Protein AF-A0A947C0R3-F1 (afdb_monomer_lite)

Secondary structure (DSSP, 8-state):
--PPPPPPP---------------PPPPPTTSTHHHHHHHHHHTT-----EEEEES-HHHHHH----BTTBEEEEEEEEETTEEEEEEEEEE-HHHHHHHH-GGG--PPPPHHHHHHHHHHHHHHHHTTT-HHHHHHHHH-EE--PPPBSSHHHHTS-EESEEE-TTS-EEE---EEE--TTSGGGGGS-GGGSSEEEEEEE-HHHHHHHHHTSS-S--EE--STTS--S--

Sequence (232 aa):
MQPFSYALPTLTAIIFGAAINAQAANLPAPASEEFCAAVQRILANTALESENTVFTNLGDYAASKPAIKPLTNYQVVSYSGQMPMMVSCKVKTAAHLRSAYGEEAAGEQLSCPAVTRLAQGQAVAELARTNPEAAERARAIVVEDNEPYASGRGYLGDFQLSFIGEDGAVHLNSPGLFQDYDAWFTWILPDRLQGQNYCHIATADYIKALALGDIEPGTSIVLDENHPVTPR

Radius of gyration: 22.3 Å; chains: 1; bounding box: 90×49×45 Å

Foldseek 3Di:
DDDDDDDDDDDDDDDPPPPPPPPPPQAPDQQDQCRLQVVQCVQFVFPDGEGEDEDQFLVVVLPDFAAVVVGYKYWFFFDDAQFTFKIKIKGFHNVSNCVRPNVPGTDDGDAQLVVLVSQLVVLLVVCCVPPNQLSVLSVQEAEDPADEDQDSCVVQAKDFQWAQDPVRHIYGYKYKHFAPQPDPCLVVDDNSPHGIIMIIHTHSRNSSCCSVVVDPTGHMDNSDRPGRRDRD

pLDDT: mean 91.82, std 14.56, range [37.81, 98.81]

Structure (mmCIF, N/CA/C/O backbone):
data_AF-A0A947C0R3-F1
#
_entry.id   AF-A0A947C0R3-F1
#
loop_
_atom_site.group_PDB
_atom_site.id
_atom_site.type_symbol
_atom_site.label_atom_id
_atom_site.label_alt_id
_atom_site.label_comp_id
_atom_site.label_asym_id
_atom_site.label_entity_id
_atom_site.label_seq_id
_atom_site.pdbx_PDB_ins_code
_atom_site.Cartn_x
_atom_site.Cartn_y
_atom_site.Cartn_z
_atom_site.occupancy
_atom_site.B_iso_or_equiv
_atom_site.auth_seq_id
_atom_site.auth_comp_id
_atom_site.auth_asym_id
_atom_site.auth_atom_id
_atom_site.pdbx_PDB_model_num
ATOM 1 N N . MET A 1 1 ? 69.964 32.038 22.710 1.00 45.16 1 MET A N 1
ATOM 2 C CA . MET A 1 1 ? 68.923 31.014 22.939 1.00 45.16 1 MET A CA 1
ATOM 3 C C . MET A 1 1 ? 67.662 31.725 23.410 1.00 45.16 1 MET A C 1
ATOM 5 O O . MET A 1 1 ? 67.628 32.184 24.541 1.00 45.16 1 MET A O 1
ATOM 9 N N . GLN A 1 2 ? 66.682 31.893 22.524 1.00 42.12 2 GLN A N 1
ATOM 10 C CA . GLN A 1 2 ? 65.327 32.366 22.832 1.00 42.12 2 GLN A CA 1
ATOM 11 C C . GLN A 1 2 ? 64.356 31.416 22.111 1.00 42.12 2 GLN A C 1
ATOM 13 O O . GLN A 1 2 ? 64.625 31.102 20.949 1.00 42.12 2 GLN A O 1
ATOM 18 N N . PRO A 1 3 ? 63.292 30.909 22.758 1.00 58.97 3 PRO A N 1
ATOM 19 C CA . PRO A 1 3 ? 62.348 30.015 22.103 1.00 58.97 3 PRO A CA 1
ATOM 20 C C . PRO A 1 3 ? 61.244 30.814 21.397 1.00 58.97 3 PRO A C 1
ATOM 22 O O . PRO A 1 3 ? 60.660 31.733 21.967 1.00 58.97 3 PRO A O 1
ATOM 25 N N . PHE A 1 4 ? 60.956 30.442 20.150 1.00 50.50 4 PHE A N 1
ATOM 26 C CA . PHE A 1 4 ? 59.765 30.870 19.419 1.00 50.50 4 PHE A CA 1
ATOM 27 C C . PHE A 1 4 ? 58.577 29.997 19.848 1.00 50.50 4 PHE A C 1
ATOM 29 O O . PHE A 1 4 ? 58.586 28.786 19.625 1.00 50.50 4 PHE A O 1
ATOM 36 N N . SER A 1 5 ? 57.560 30.611 20.458 1.00 59.75 5 SER A N 1
ATOM 37 C CA . SER A 1 5 ? 56.248 29.995 20.693 1.00 59.75 5 SER A CA 1
ATOM 38 C C . SER A 1 5 ? 55.423 30.025 19.408 1.00 59.75 5 SER A C 1
ATOM 40 O O . SER A 1 5 ? 55.127 31.100 18.890 1.00 59.75 5 SER A O 1
ATOM 42 N N . TYR A 1 6 ? 55.014 28.855 18.921 1.00 54.22 6 TYR A N 1
ATOM 43 C CA . TYR A 1 6 ? 54.013 28.717 17.864 1.00 54.22 6 TYR A CA 1
ATOM 44 C C . TYR A 1 6 ? 52.625 28.581 18.500 1.00 54.22 6 TYR A C 1
ATOM 46 O O . TYR A 1 6 ? 52.368 27.627 19.231 1.00 54.22 6 TYR A O 1
ATOM 54 N N . ALA A 1 7 ? 51.733 29.532 18.224 1.00 50.81 7 ALA A N 1
ATOM 55 C CA . ALA A 1 7 ? 50.312 29.423 18.537 1.00 50.81 7 ALA A CA 1
ATOM 56 C C . ALA A 1 7 ? 49.583 28.807 17.331 1.00 50.81 7 ALA A C 1
ATOM 58 O O . ALA A 1 7 ? 49.570 29.393 16.249 1.00 50.81 7 ALA A O 1
ATOM 59 N N . LEU A 1 8 ? 49.000 27.618 17.509 1.00 49.47 8 LEU A N 1
ATOM 60 C CA . LEU A 1 8 ? 48.081 27.012 16.542 1.00 49.47 8 LEU A CA 1
ATOM 61 C C . LEU A 1 8 ? 46.693 27.666 16.679 1.00 49.47 8 LEU A C 1
ATOM 63 O O . LEU A 1 8 ? 46.175 27.719 17.796 1.00 49.47 8 LEU A O 1
ATOM 67 N N . PRO A 1 9 ? 46.049 28.115 15.588 1.00 52.69 9 PRO A N 1
ATOM 68 C CA . PRO A 1 9 ? 44.649 28.514 15.626 1.00 52.69 9 PRO A CA 1
ATOM 69 C C . PRO A 1 9 ? 43.745 27.273 15.612 1.00 52.69 9 PRO A C 1
ATOM 71 O O . PRO A 1 9 ? 43.798 26.448 14.700 1.00 52.69 9 PRO A O 1
ATOM 74 N N . THR A 1 10 ? 42.902 27.144 16.633 1.00 53.28 10 THR A N 1
ATOM 75 C CA . THR A 1 10 ? 41.855 26.123 16.724 1.00 53.28 10 THR A CA 1
ATOM 76 C C . THR A 1 10 ? 40.736 26.468 15.738 1.00 53.28 10 THR A C 1
ATOM 78 O O . THR A 1 10 ? 40.040 27.469 15.902 1.00 53.28 10 THR A O 1
ATOM 81 N N . LEU A 1 11 ? 40.577 25.659 14.689 1.00 53.03 11 LEU A N 1
ATOM 82 C CA . LEU A 1 11 ? 39.497 25.790 13.714 1.00 53.03 11 LEU A CA 1
ATOM 83 C C . LEU A 1 11 ? 38.221 25.161 14.300 1.00 53.03 11 LEU A C 1
ATOM 85 O O . LEU A 1 11 ? 38.063 23.942 14.303 1.00 53.03 11 LEU A O 1
ATOM 89 N N . THR A 1 12 ? 37.316 25.979 14.834 1.00 57.41 12 THR A N 1
ATOM 90 C CA . THR A 1 12 ? 36.009 25.511 15.316 1.00 57.41 12 THR A CA 1
ATOM 91 C C . THR A 1 12 ? 35.074 25.318 14.121 1.00 57.41 12 THR A C 1
ATOM 93 O O . THR A 1 12 ? 34.526 26.283 13.590 1.00 57.41 12 THR A O 1
ATOM 96 N N . ALA A 1 13 ? 34.900 24.075 13.670 1.00 56.53 13 ALA A N 1
ATOM 97 C CA . ALA A 1 13 ? 33.909 23.724 12.657 1.00 56.53 13 ALA A CA 1
ATOM 98 C C . ALA A 1 13 ? 32.499 23.750 13.274 1.00 56.53 13 ALA A C 1
ATOM 100 O O . ALA A 1 13 ? 32.170 22.936 14.135 1.00 56.53 13 ALA A O 1
ATOM 101 N N . ILE A 1 14 ? 31.664 24.697 12.840 1.00 57.00 14 ILE A N 1
ATOM 102 C CA . ILE A 1 14 ? 30.242 24.755 13.197 1.00 57.00 14 ILE A CA 1
ATOM 103 C C . ILE A 1 14 ? 29.501 23.776 12.281 1.00 57.00 14 ILE A C 1
ATOM 105 O O . ILE A 1 14 ? 29.277 24.059 11.106 1.00 57.00 14 ILE A O 1
ATOM 109 N N . ILE A 1 15 ? 29.136 22.610 12.815 1.00 56.28 15 ILE A N 1
ATOM 110 C CA . ILE A 1 15 ? 28.258 21.654 12.136 1.00 56.28 15 ILE A CA 1
ATOM 111 C C . ILE A 1 15 ? 26.821 22.160 12.301 1.00 56.28 15 ILE A C 1
ATOM 113 O O . ILE A 1 15 ? 26.203 21.976 13.349 1.00 56.28 15 ILE A O 1
ATOM 117 N N . PHE A 1 16 ? 26.279 22.807 11.267 1.00 51.81 16 PHE A N 1
ATOM 118 C CA . PHE A 1 16 ? 24.835 22.997 11.132 1.00 51.81 16 PHE A CA 1
ATOM 119 C C . PHE A 1 16 ? 24.206 21.647 10.771 1.00 51.81 16 PHE A C 1
ATOM 121 O O . PHE A 1 16 ? 24.055 21.300 9.602 1.00 51.81 16 PHE A O 1
ATOM 128 N N . GLY A 1 17 ? 23.865 20.862 11.792 1.00 43.88 17 GLY A N 1
ATOM 129 C CA . GLY A 1 17 ? 22.973 19.721 11.637 1.00 43.88 17 GLY A CA 1
ATOM 130 C C . GLY A 1 17 ? 21.567 20.236 11.358 1.00 43.88 17 GLY A C 1
ATOM 131 O O . GLY A 1 17 ? 20.838 20.578 12.287 1.00 43.88 17 GLY A O 1
ATOM 132 N N . ALA A 1 18 ? 21.183 20.320 10.085 1.00 47.25 18 ALA A N 1
ATOM 133 C CA . ALA A 1 18 ? 19.778 20.417 9.727 1.00 47.25 18 ALA A CA 1
ATOM 134 C C . ALA A 1 18 ? 19.124 19.092 10.136 1.00 47.25 18 ALA A C 1
ATOM 136 O O . ALA A 1 18 ? 19.258 18.079 9.452 1.00 47.25 18 ALA A O 1
ATOM 137 N N . ALA A 1 19 ? 18.465 19.087 11.294 1.00 44.06 19 ALA A N 1
ATOM 138 C CA . ALA A 1 19 ? 17.551 18.024 11.660 1.00 44.06 19 ALA A CA 1
ATOM 139 C C . ALA A 1 19 ? 16.426 18.025 10.620 1.00 44.06 19 ALA A C 1
ATOM 141 O O . ALA A 1 19 ? 15.511 18.849 10.674 1.00 44.06 19 ALA A O 1
ATOM 142 N N . ILE A 1 20 ? 16.521 17.134 9.635 1.00 45.50 20 ILE A N 1
ATOM 143 C CA . ILE A 1 20 ? 15.379 16.777 8.807 1.00 45.50 20 ILE A CA 1
ATOM 144 C C . ILE A 1 20 ? 14.410 16.102 9.774 1.00 45.50 20 ILE A C 1
ATOM 146 O O . ILE A 1 20 ? 14.584 14.942 10.140 1.00 45.50 20 ILE A O 1
ATOM 150 N N . ASN A 1 21 ? 13.427 16.863 10.257 1.00 37.81 21 ASN A N 1
ATOM 151 C CA . ASN A 1 21 ? 12.245 16.290 10.875 1.00 37.81 21 ASN A CA 1
ATOM 152 C C . ASN A 1 21 ? 11.593 15.419 9.803 1.00 37.81 21 ASN A C 1
ATOM 154 O O . ASN A 1 21 ? 10.866 15.919 8.947 1.00 37.81 21 ASN A O 1
ATOM 158 N N . ALA A 1 22 ? 11.890 14.121 9.832 1.00 41.88 22 ALA A N 1
ATOM 159 C CA . ALA A 1 22 ? 11.143 13.107 9.118 1.00 41.88 22 ALA A CA 1
ATOM 160 C C . ALA A 1 22 ? 9.767 13.006 9.785 1.00 41.88 22 ALA A C 1
ATOM 162 O O . ALA A 1 22 ? 9.471 12.085 10.541 1.00 41.88 22 ALA A O 1
ATOM 163 N N . GLN A 1 23 ? 8.928 14.013 9.552 1.00 43.50 23 GLN A N 1
ATOM 164 C CA . GLN A 1 23 ? 7.497 13.834 9.666 1.00 43.50 23 GLN A CA 1
ATOM 165 C C . GLN A 1 23 ? 7.186 12.771 8.618 1.00 43.50 23 GLN A C 1
ATOM 167 O O . GLN A 1 23 ? 7.327 13.036 7.424 1.00 43.50 23 GLN A O 1
ATOM 172 N N . ALA A 1 24 ? 6.906 11.543 9.063 1.00 54.84 24 ALA A N 1
ATOM 173 C CA . ALA A 1 24 ? 6.451 10.491 8.171 1.00 54.84 24 ALA A CA 1
ATOM 174 C C . ALA A 1 24 ? 5.266 11.075 7.400 1.00 54.84 24 ALA A C 1
ATOM 176 O O . ALA A 1 24 ? 4.245 11.419 7.997 1.00 54.84 24 ALA A O 1
ATOM 177 N N . ALA A 1 25 ? 5.461 11.326 6.105 1.00 67.81 25 ALA A N 1
ATOM 178 C CA . ALA A 1 25 ? 4.415 11.890 5.279 1.00 67.81 25 ALA A CA 1
ATOM 179 C C . ALA A 1 25 ? 3.233 10.919 5.329 1.00 67.81 25 ALA A C 1
ATOM 181 O O . ALA A 1 25 ? 3.416 9.718 5.124 1.00 67.81 25 ALA A O 1
ATOM 182 N N . ASN A 1 26 ? 2.045 11.434 5.646 1.00 89.88 26 ASN A N 1
ATOM 183 C CA . ASN A 1 26 ? 0.826 10.635 5.611 1.00 89.88 26 ASN A CA 1
ATOM 184 C C . ASN A 1 26 ? 0.686 9.996 4.226 1.00 89.88 26 ASN A C 1
ATOM 186 O O . ASN A 1 26 ? 1.005 10.626 3.210 1.00 89.88 26 ASN A O 1
ATOM 190 N N . LEU A 1 27 ? 0.193 8.760 4.184 1.00 96.44 27 LEU A N 1
ATOM 191 C CA . LEU A 1 27 ? -0.168 8.143 2.918 1.00 96.44 27 LEU A CA 1
ATOM 192 C C . LEU A 1 27 ? -1.309 8.959 2.281 1.00 96.44 27 LEU A C 1
ATOM 194 O O . LEU A 1 27 ? -2.166 9.482 3.004 1.00 96.44 27 LEU A O 1
ATOM 198 N N . PRO A 1 28 ? -1.334 9.093 0.941 1.00 97.75 28 PRO A N 1
ATOM 199 C CA . PRO A 1 28 ? -2.450 9.727 0.245 1.00 97.75 28 PRO A CA 1
ATOM 200 C C . PRO A 1 28 ? -3.793 9.051 0.550 1.00 97.75 28 PRO A C 1
ATOM 202 O O . PRO A 1 28 ? -3.856 7.981 1.158 1.00 97.75 28 PRO A O 1
ATOM 205 N N . ALA A 1 29 ? -4.893 9.663 0.108 1.00 97.62 29 ALA A N 1
ATOM 206 C CA . ALA A 1 29 ? -6.206 9.046 0.261 1.00 97.62 29 ALA A CA 1
ATOM 207 C C . ALA A 1 29 ? -6.251 7.692 -0.488 1.00 97.62 29 ALA A C 1
ATOM 209 O O . ALA A 1 29 ? -5.815 7.633 -1.637 1.00 97.62 29 ALA A O 1
ATOM 210 N N . PRO A 1 30 ? -6.803 6.610 0.098 1.00 97.94 30 PRO A N 1
ATOM 211 C CA . PRO A 1 30 ? -6.733 5.262 -0.483 1.00 97.94 30 PRO A CA 1
ATOM 212 C C . PRO A 1 30 ? -7.231 5.122 -1.927 1.00 97.94 30 PRO A C 1
ATOM 214 O O . PRO A 1 30 ? -6.726 4.294 -2.677 1.00 97.94 30 PRO A O 1
ATOM 217 N N . ALA A 1 31 ? -8.231 5.914 -2.318 1.00 97.25 31 ALA A N 1
ATOM 218 C CA . ALA A 1 31 ? -8.839 5.878 -3.648 1.00 97.25 31 ALA A CA 1
ATOM 219 C C . ALA A 1 31 ? -8.215 6.858 -4.650 1.00 97.25 31 ALA A C 1
ATOM 221 O O . ALA A 1 31 ? -8.662 6.917 -5.793 1.00 97.25 31 ALA A O 1
ATOM 222 N N . SER A 1 32 ? -7.219 7.638 -4.234 1.00 97.88 32 SER A N 1
ATOM 223 C CA . SER A 1 32 ? -6.601 8.640 -5.092 1.00 97.88 32 SER A CA 1
ATOM 224 C C . SER A 1 32 ? -5.524 8.024 -5.986 1.00 97.88 32 SER A C 1
ATOM 226 O O . SER A 1 32 ? -4.921 7.001 -5.643 1.00 97.88 32 SER A O 1
ATOM 228 N N . GLU A 1 33 ? -5.267 8.645 -7.138 1.00 97.31 33 GLU A N 1
ATOM 229 C CA . GLU A 1 33 ? -4.234 8.194 -8.080 1.00 97.31 33 GLU A CA 1
ATOM 230 C C . GLU A 1 33 ? -2.822 8.337 -7.486 1.00 97.31 33 GLU A C 1
ATOM 232 O O . GLU A 1 33 ? -1.887 7.654 -7.898 1.00 97.31 33 GLU A O 1
ATOM 237 N N . GLU A 1 34 ? -2.651 9.152 -6.449 1.00 98.25 34 GLU A N 1
ATOM 238 C CA . GLU A 1 34 ? -1.369 9.363 -5.784 1.00 98.25 34 GLU A CA 1
ATOM 239 C C . GLU A 1 34 ? -0.975 8.213 -4.851 1.00 98.25 34 GLU A C 1
ATOM 241 O O . GLU A 1 34 ? 0.209 8.098 -4.528 1.00 98.25 34 GLU A O 1
ATOM 246 N N . PHE A 1 35 ? -1.913 7.364 -4.406 1.00 98.62 35 PHE A N 1
ATOM 247 C CA . PHE A 1 35 ? -1.631 6.357 -3.377 1.00 98.62 35 PHE A CA 1
ATOM 248 C C . PHE A 1 35 ? -0.557 5.366 -3.831 1.00 98.62 35 PHE A C 1
ATOM 250 O O . PHE A 1 35 ? 0.527 5.329 -3.246 1.00 98.62 35 PHE A O 1
ATOM 257 N N . CYS A 1 36 ? -0.789 4.597 -4.900 1.00 98.75 36 CYS A N 1
ATOM 258 C CA . CYS A 1 36 ? 0.210 3.622 -5.346 1.00 98.75 36 CYS A CA 1
ATOM 259 C C . CYS A 1 36 ? 1.465 4.269 -5.960 1.00 98.75 36 CYS A C 1
ATOM 261 O O . CYS A 1 36 ? 2.534 3.659 -5.932 1.00 98.75 36 CYS A O 1
ATOM 263 N N . ALA A 1 37 ? 1.388 5.520 -6.430 1.00 98.56 37 ALA A N 1
ATOM 264 C CA . ALA A 1 37 ? 2.573 6.299 -6.795 1.00 98.56 37 ALA A CA 1
ATOM 265 C C . ALA A 1 37 ? 3.441 6.634 -5.566 1.00 98.56 37 ALA A C 1
ATOM 267 O O . ALA A 1 37 ? 4.666 6.506 -5.607 1.00 98.56 37 ALA A O 1
ATOM 268 N N . ALA A 1 38 ? 2.827 7.002 -4.437 1.00 98.44 38 ALA A N 1
ATOM 269 C CA . ALA A 1 38 ? 3.536 7.169 -3.171 1.00 98.44 38 ALA A CA 1
ATOM 270 C C . ALA A 1 38 ? 4.112 5.838 -2.671 1.00 98.44 38 ALA A C 1
ATOM 272 O O . ALA A 1 38 ? 5.267 5.803 -2.252 1.00 98.44 38 ALA A O 1
ATOM 273 N N . VAL A 1 39 ? 3.364 4.737 -2.794 1.00 98.56 39 VAL A N 1
ATOM 274 C CA . VAL A 1 39 ? 3.844 3.388 -2.453 1.00 98.56 39 VAL A CA 1
ATOM 275 C C . VAL A 1 39 ? 5.073 2.999 -3.281 1.00 98.56 39 VAL A C 1
ATOM 277 O O . VAL A 1 39 ? 6.041 2.521 -2.700 1.00 98.56 39 VAL A O 1
ATOM 280 N N . GLN A 1 40 ? 5.102 3.255 -4.595 1.00 98.75 40 GLN A N 1
ATOM 281 C CA . GLN A 1 40 ? 6.293 3.033 -5.433 1.00 98.75 40 GLN A CA 1
ATOM 282 C C . GLN A 1 40 ? 7.513 3.799 -4.906 1.00 98.75 40 GLN A C 1
ATOM 284 O O . GLN A 1 40 ? 8.601 3.224 -4.821 1.00 98.75 40 GLN A O 1
ATOM 289 N N . ARG A 1 41 ? 7.335 5.075 -4.537 1.00 98.62 41 ARG A N 1
ATOM 290 C CA . ARG A 1 41 ? 8.414 5.915 -3.996 1.00 98.62 41 ARG A CA 1
ATOM 291 C C . ARG A 1 41 ? 8.927 5.416 -2.653 1.00 98.62 41 ARG A C 1
ATOM 293 O O . ARG A 1 41 ? 10.136 5.358 -2.461 1.00 98.62 41 ARG A O 1
ATOM 300 N N . ILE A 1 42 ? 8.022 5.020 -1.760 1.00 98.19 42 ILE A N 1
ATOM 301 C CA . ILE A 1 42 ? 8.362 4.471 -0.443 1.00 98.19 42 ILE A CA 1
ATOM 302 C C . ILE A 1 42 ? 9.094 3.140 -0.607 1.00 98.19 42 ILE A C 1
ATOM 304 O O . ILE A 1 42 ? 10.209 2.987 -0.120 1.00 98.19 42 ILE A O 1
ATOM 308 N N . LEU A 1 43 ? 8.490 2.188 -1.325 1.00 98.38 43 LEU A N 1
ATOM 309 C CA . LEU A 1 43 ? 9.020 0.835 -1.460 1.00 98.38 43 LEU A CA 1
ATOM 310 C C . LEU A 1 43 ? 10.386 0.813 -2.130 1.00 98.38 43 LEU A C 1
ATOM 312 O O . LEU A 1 43 ? 11.232 0.028 -1.727 1.00 98.38 43 LEU A O 1
ATOM 316 N N . ALA A 1 44 ? 10.600 1.628 -3.158 1.00 98.56 44 ALA A N 1
ATOM 317 C CA . ALA A 1 44 ? 11.871 1.643 -3.867 1.00 98.56 44 ALA A CA 1
ATOM 318 C C . ALA A 1 44 ? 12.836 2.738 -3.392 1.00 98.56 44 ALA A C 1
ATOM 320 O O . ALA A 1 44 ? 13.891 2.904 -4.000 1.00 98.56 44 ALA A O 1
ATOM 321 N N . ASN A 1 45 ? 12.469 3.501 -2.355 1.00 98.06 45 ASN A N 1
ATOM 322 C CA . ASN A 1 45 ? 13.213 4.666 -1.884 1.00 98.06 45 ASN A CA 1
ATOM 323 C C . ASN A 1 45 ? 13.695 5.542 -3.059 1.00 98.06 45 ASN A C 1
ATOM 325 O O . ASN A 1 45 ? 14.893 5.698 -3.306 1.00 98.06 45 ASN A O 1
ATOM 329 N N . THR A 1 46 ? 12.740 6.012 -3.863 1.00 98.19 46 THR A N 1
ATOM 330 C CA . THR A 1 46 ? 12.995 6.700 -5.135 1.00 98.19 46 THR A CA 1
ATOM 331 C C . THR A 1 46 ? 12.252 8.029 -5.214 1.00 98.19 46 THR A C 1
ATOM 333 O O . THR A 1 46 ? 11.152 8.180 -4.681 1.00 98.19 46 THR A O 1
ATOM 336 N N . ALA A 1 47 ? 12.850 8.987 -5.923 1.00 97.81 47 ALA A N 1
ATOM 337 C CA . ALA A 1 47 ? 12.209 10.243 -6.305 1.00 97.81 47 ALA A CA 1
ATOM 338 C C . ALA A 1 47 ? 11.509 10.168 -7.676 1.00 97.81 47 ALA A C 1
ATOM 340 O O . ALA A 1 47 ? 10.894 11.149 -8.088 1.00 97.81 47 ALA A O 1
ATOM 341 N N . LEU A 1 48 ? 11.606 9.037 -8.389 1.00 98.00 48 LEU A N 1
ATOM 342 C CA . LEU A 1 48 ? 10.971 8.870 -9.693 1.00 98.00 48 LEU A CA 1
ATOM 343 C C . LEU A 1 48 ? 9.452 9.016 -9.581 1.00 98.00 48 LEU A C 1
ATOM 345 O O . LEU A 1 48 ? 8.804 8.454 -8.693 1.00 98.00 48 LEU A O 1
ATOM 349 N N . GLU A 1 49 ? 8.886 9.763 -10.521 1.00 97.50 49 GLU A N 1
ATOM 350 C CA . GLU A 1 49 ? 7.445 9.866 -10.686 1.00 97.50 49 GLU A CA 1
ATOM 351 C C . GLU A 1 49 ? 6.924 8.710 -11.534 1.00 97.50 49 GLU A C 1
ATOM 353 O O . GLU A 1 49 ? 7.621 8.161 -12.389 1.00 97.50 49 GLU A O 1
ATOM 358 N N . SER A 1 50 ? 5.682 8.329 -11.266 1.00 97.50 50 SER A N 1
ATOM 359 C CA . SER A 1 50 ? 5.017 7.212 -11.923 1.00 97.50 50 SER A CA 1
ATOM 360 C C . SER A 1 50 ? 3.583 7.600 -12.230 1.00 97.50 50 SER A C 1
ATOM 362 O O . SER A 1 50 ? 2.925 8.235 -11.405 1.00 97.50 50 SER A O 1
ATOM 364 N N . GLU A 1 51 ? 3.106 7.207 -13.404 1.00 98.12 51 GLU A N 1
ATOM 365 C CA . GLU A 1 51 ? 1.689 7.298 -13.744 1.00 98.12 51 GLU A CA 1
ATOM 366 C C . GLU A 1 51 ? 0.955 6.142 -13.065 1.00 98.12 51 GLU A C 1
ATOM 368 O O . GLU A 1 51 ? 1.416 5.003 -13.113 1.00 98.12 51 GLU A O 1
ATOM 373 N N . ASN A 1 52 ? -0.180 6.399 -12.422 1.00 98.56 52 ASN A N 1
ATOM 374 C CA . ASN A 1 52 ? -0.937 5.362 -11.727 1.00 98.56 52 ASN A CA 1
ATOM 375 C C . ASN A 1 52 ? -2.342 5.244 -12.311 1.00 98.56 52 ASN A C 1
ATOM 377 O O . ASN A 1 52 ? -3.020 6.246 -12.507 1.00 98.56 52 ASN A O 1
ATOM 381 N N . THR A 1 53 ? -2.795 4.018 -12.560 1.00 98.62 53 THR A N 1
ATOM 382 C CA . THR A 1 53 ? -4.179 3.755 -12.978 1.00 98.62 53 THR A CA 1
ATOM 383 C C . THR A 1 53 ? -4.946 3.082 -11.851 1.00 98.62 53 THR A C 1
ATOM 385 O O . THR A 1 53 ? -4.562 2.002 -11.390 1.00 98.62 53 THR A O 1
ATOM 388 N N . VAL A 1 54 ? -6.056 3.698 -11.443 1.00 98.50 54 VAL A N 1
ATOM 389 C CA . VAL A 1 54 ? -6.997 3.132 -10.471 1.00 98.50 54 VAL A CA 1
ATOM 390 C C . VAL A 1 54 ? -8.068 2.338 -11.212 1.00 98.50 54 VAL A C 1
ATOM 392 O O . VAL A 1 54 ? -8.826 2.875 -12.016 1.00 98.50 54 VAL A O 1
ATOM 395 N N . PHE A 1 55 ? -8.126 1.041 -10.940 1.00 98.25 55 PHE A N 1
ATOM 396 C CA . PHE A 1 55 ? -9.100 0.132 -11.520 1.00 98.25 55 PHE A CA 1
ATOM 397 C C . PHE A 1 55 ? -10.362 0.078 -10.663 1.00 98.25 55 PHE A C 1
ATOM 399 O O . PHE A 1 55 ? -10.297 -0.018 -9.440 1.00 98.25 55 PHE A O 1
ATOM 406 N N . THR A 1 56 ? -11.513 0.055 -11.331 1.00 96.50 56 THR A N 1
ATOM 407 C CA . THR A 1 56 ? -12.834 -0.224 -10.740 1.00 96.50 56 THR A CA 1
ATOM 408 C C . THR A 1 56 ? -13.353 -1.615 -11.122 1.00 96.50 56 THR A C 1
ATOM 410 O O . THR A 1 56 ? -14.493 -1.964 -10.828 1.00 96.50 56 THR A O 1
ATOM 413 N N . ASN A 1 57 ? -12.511 -2.421 -11.777 1.00 95.50 57 ASN A N 1
ATOM 414 C CA . ASN A 1 57 ? -12.772 -3.803 -12.154 1.00 95.50 57 ASN A CA 1
ATOM 415 C C . ASN A 1 57 ? -11.591 -4.681 -11.715 1.00 95.50 57 ASN A C 1
ATOM 417 O O . ASN A 1 57 ? -10.444 -4.429 -12.099 1.00 95.50 57 ASN A O 1
ATOM 421 N N . LEU A 1 58 ? -11.861 -5.715 -10.911 1.00 94.88 58 LEU A N 1
ATOM 422 C CA . LEU A 1 58 ? -10.798 -6.572 -10.387 1.00 94.88 58 LEU A CA 1
ATOM 423 C C . LEU A 1 58 ? -10.158 -7.452 -11.467 1.00 94.88 58 LEU A C 1
ATOM 425 O O . LEU A 1 58 ? -8.960 -7.706 -11.398 1.00 94.88 58 LEU A O 1
ATOM 429 N N . GLY A 1 59 ? -10.915 -7.898 -12.471 1.00 95.56 59 GLY A N 1
ATOM 430 C CA . GLY A 1 59 ? -10.390 -8.704 -13.576 1.00 95.56 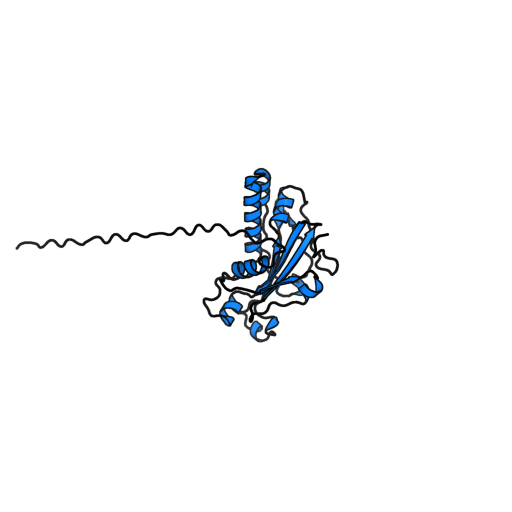59 GLY A CA 1
ATOM 431 C C . GLY A 1 59 ? -9.350 -7.943 -14.400 1.00 95.56 59 GLY A C 1
ATOM 432 O O . GLY A 1 59 ? -8.252 -8.454 -14.643 1.00 95.56 59 GLY A O 1
ATOM 433 N N . ASP A 1 60 ? -9.653 -6.690 -14.741 1.00 96.69 60 ASP A N 1
ATOM 434 C CA . ASP A 1 60 ? -8.732 -5.792 -15.442 1.00 96.69 60 ASP A CA 1
ATOM 435 C C . ASP A 1 60 ? -7.479 -5.525 -14.602 1.00 96.69 60 ASP A C 1
ATOM 437 O O . ASP A 1 60 ? -6.350 -5.625 -15.097 1.00 96.69 60 ASP A O 1
ATOM 441 N N . TYR A 1 61 ? -7.662 -5.277 -13.299 1.00 97.50 61 TYR A N 1
ATOM 442 C CA . TYR A 1 61 ? -6.544 -5.164 -12.372 1.00 97.50 61 TYR A CA 1
ATOM 443 C C . TYR A 1 61 ? -5.719 -6.451 -12.335 1.00 97.50 61 TYR A C 1
ATOM 445 O O . TYR A 1 61 ? -4.501 -6.389 -12.447 1.00 97.50 61 TYR A O 1
ATOM 453 N N . ALA A 1 62 ? -6.325 -7.629 -12.208 1.00 96.00 62 ALA A N 1
ATOM 454 C CA . ALA A 1 62 ? -5.624 -8.908 -12.117 1.00 96.00 62 ALA A CA 1
ATOM 455 C C . ALA A 1 62 ? -4.752 -9.167 -13.357 1.00 96.00 62 ALA A C 1
ATOM 457 O O . ALA A 1 62 ? -3.585 -9.561 -13.216 1.00 96.00 62 ALA A O 1
ATOM 458 N N . ALA A 1 63 ? -5.278 -8.863 -14.546 1.00 95.56 63 ALA A N 1
ATOM 459 C CA . ALA A 1 63 ? -4.596 -9.018 -15.829 1.00 95.56 63 ALA A CA 1
ATOM 460 C C . ALA A 1 63 ? -3.472 -7.988 -16.073 1.00 95.56 63 ALA A C 1
ATOM 462 O O . ALA A 1 63 ? -2.573 -8.245 -16.883 1.00 95.56 63 ALA A O 1
ATOM 463 N N . SER A 1 64 ? -3.478 -6.853 -15.369 1.00 96.38 64 SER A N 1
ATOM 464 C CA . SER A 1 64 ? -2.518 -5.764 -15.573 1.00 96.38 64 SER A CA 1
ATOM 465 C C . SER A 1 64 ? -1.109 -6.072 -15.033 1.00 96.38 64 SER A C 1
ATOM 467 O O . SER A 1 64 ? -0.919 -6.861 -14.093 1.00 96.38 64 SER A O 1
ATOM 469 N N . LYS A 1 65 ? -0.089 -5.450 -15.644 1.00 95.81 65 LYS A N 1
ATOM 470 C CA . LYS A 1 65 ? 1.333 -5.559 -15.264 1.00 95.81 65 LYS A CA 1
ATOM 471 C C . LYS A 1 65 ? 2.050 -4.208 -15.393 1.00 95.81 65 LYS A C 1
ATOM 473 O O . LYS A 1 65 ? 2.109 -3.718 -16.519 1.00 95.81 65 LYS A O 1
ATOM 478 N N . PRO A 1 66 ? 2.571 -3.613 -14.301 1.00 96.81 66 PRO A N 1
ATOM 479 C CA . PRO A 1 66 ? 3.206 -2.297 -14.349 1.00 96.81 66 PRO A CA 1
ATOM 480 C C . PRO A 1 66 ? 4.370 -2.286 -15.345 1.00 96.81 66 PRO A C 1
ATOM 482 O O . PRO A 1 66 ? 5.084 -3.289 -15.507 1.00 96.81 66 PRO A O 1
ATOM 485 N N . ALA A 1 67 ? 4.578 -1.152 -16.006 1.00 97.56 67 ALA A N 1
ATOM 486 C CA . ALA A 1 67 ? 5.647 -0.956 -16.981 1.00 97.56 67 ALA A CA 1
ATOM 487 C C . ALA A 1 67 ? 6.795 -0.131 -16.390 1.00 97.56 67 ALA A C 1
ATOM 489 O O . ALA A 1 67 ? 6.599 0.678 -15.491 1.00 97.56 67 ALA A O 1
ATOM 490 N N . ILE A 1 68 ? 8.012 -0.382 -16.884 1.00 97.69 68 ILE A N 1
ATOM 491 C CA . ILE A 1 68 ? 9.216 0.331 -16.441 1.00 97.69 68 ILE A CA 1
ATOM 492 C C . ILE A 1 68 ? 9.468 1.601 -17.257 1.00 97.69 68 ILE A C 1
ATOM 494 O O . ILE A 1 68 ? 10.065 2.523 -16.732 1.00 97.69 68 ILE A O 1
ATOM 498 N N . LYS A 1 69 ? 9.040 1.659 -18.528 1.00 94.94 69 LYS A N 1
ATOM 499 C CA . LYS A 1 69 ? 9.205 2.811 -19.430 1.00 94.94 69 LYS A CA 1
ATOM 500 C C . LYS A 1 69 ? 7.968 2.955 -20.340 1.00 94.94 69 LYS A C 1
ATOM 502 O O . LYS A 1 69 ? 7.809 2.118 -21.229 1.00 94.94 69 LYS A O 1
ATOM 507 N N . PRO A 1 70 ? 7.119 3.987 -20.156 1.00 95.69 70 PRO A N 1
ATOM 508 C CA . PRO A 1 70 ? 7.096 4.890 -18.996 1.00 95.69 70 PRO A CA 1
ATOM 509 C C . PRO A 1 70 ? 6.849 4.121 -17.684 1.00 95.69 70 PRO A C 1
ATOM 511 O O . PRO A 1 70 ? 6.313 3.009 -17.710 1.00 95.69 70 PRO A O 1
ATOM 514 N N . LEU A 1 71 ? 7.273 4.690 -16.549 1.00 98.31 71 LEU A N 1
ATOM 515 C CA . LEU A 1 71 ? 7.049 4.082 -15.237 1.00 98.31 71 LEU A CA 1
ATOM 516 C C . LEU A 1 71 ? 5.562 4.187 -14.887 1.00 98.31 71 LEU A C 1
ATOM 518 O O . LEU A 1 71 ? 5.051 5.282 -14.656 1.00 98.31 71 LEU A O 1
ATOM 522 N N . THR A 1 72 ? 4.879 3.045 -14.861 1.00 98.38 72 THR A N 1
ATOM 523 C CA . THR A 1 72 ? 3.439 2.966 -14.588 1.00 98.38 72 THR A CA 1
ATOM 524 C C . THR A 1 72 ? 3.155 2.020 -13.432 1.00 98.38 72 THR A C 1
ATOM 526 O O . THR A 1 72 ? 3.776 0.962 -13.319 1.00 98.38 72 THR A O 1
ATOM 529 N N . ASN A 1 73 ? 2.179 2.388 -12.611 1.00 98.69 73 ASN A N 1
ATOM 530 C CA . ASN A 1 73 ? 1.674 1.627 -11.480 1.00 98.69 73 ASN A CA 1
ATOM 531 C C . ASN A 1 73 ? 0.188 1.348 -11.651 1.00 98.69 73 ASN A C 1
ATOM 533 O O . ASN A 1 73 ? -0.519 2.063 -12.363 1.00 98.69 73 ASN A O 1
ATOM 537 N N . TYR A 1 74 ? -0.287 0.326 -10.948 1.00 98.69 74 TYR A N 1
ATOM 538 C CA . TYR A 1 74 ? -1.696 -0.035 -10.950 1.00 98.69 74 TYR A CA 1
ATOM 539 C C . TYR A 1 74 ? -2.238 -0.195 -9.542 1.00 98.69 74 TYR A C 1
ATOM 541 O O . TYR A 1 74 ? -1.571 -0.749 -8.666 1.00 98.69 74 TYR A O 1
ATOM 549 N N . GLN A 1 75 ? -3.477 0.240 -9.361 1.00 98.75 75 GLN A N 1
ATOM 550 C CA . GLN A 1 75 ? -4.149 0.316 -8.077 1.00 98.75 75 GLN A CA 1
ATOM 551 C C . GLN A 1 75 ? -5.553 -0.271 -8.165 1.00 98.75 75 GLN A C 1
ATOM 553 O O . GLN A 1 75 ? -6.270 -0.024 -9.127 1.00 98.75 75 GLN A O 1
ATOM 558 N N . VAL A 1 76 ? -5.979 -0.988 -7.134 1.00 98.50 76 VAL A N 1
ATOM 559 C CA . VAL A 1 76 ? -7.399 -1.263 -6.885 1.00 98.50 76 VAL A CA 1
ATOM 560 C C . VAL A 1 76 ? -7.668 -1.153 -5.391 1.00 98.50 76 VAL A C 1
ATOM 562 O O . VAL A 1 76 ? -6.807 -1.496 -4.577 1.00 98.50 76 VAL A O 1
ATOM 565 N N . VAL A 1 77 ? -8.844 -0.652 -5.023 1.00 98.56 77 VAL A N 1
ATOM 566 C CA . VAL A 1 77 ? -9.241 -0.462 -3.624 1.00 98.56 77 VAL A CA 1
ATOM 567 C C . VAL A 1 77 ? -10.351 -1.434 -3.283 1.00 98.56 77 VAL A C 1
ATOM 569 O O . VAL A 1 77 ? -11.330 -1.516 -4.008 1.00 98.56 77 VAL A O 1
ATOM 572 N N . SER A 1 78 ? -10.204 -2.147 -2.174 1.00 98.00 78 SER A N 1
ATOM 573 C CA . SER A 1 78 ? -11.224 -3.031 -1.611 1.00 98.00 78 SER A CA 1
ATOM 574 C C . SER A 1 78 ? -12.066 -2.271 -0.593 1.00 98.00 78 SER A C 1
ATOM 576 O O . SER A 1 78 ? -11.498 -1.581 0.256 1.00 98.00 78 SER A O 1
ATOM 578 N N . TYR A 1 79 ? -13.387 -2.442 -0.613 1.00 97.69 79 TYR A N 1
ATOM 579 C CA . TYR A 1 79 ? -14.313 -1.703 0.255 1.00 97.69 79 TYR A CA 1
ATOM 580 C C . TYR A 1 79 ? -15.161 -2.599 1.163 1.00 97.69 79 TYR A C 1
ATOM 582 O O . TYR A 1 79 ? -15.578 -3.684 0.767 1.00 97.69 79 TYR A O 1
ATOM 590 N N . SER A 1 80 ? -15.478 -2.104 2.362 1.00 95.12 80 SER A N 1
ATOM 591 C CA . SER A 1 80 ? -16.615 -2.566 3.169 1.00 95.12 80 SER A CA 1
ATOM 592 C C . SER A 1 80 ? -17.649 -1.446 3.204 1.00 95.12 80 SER A C 1
ATOM 594 O O . SER A 1 80 ? -17.436 -0.404 3.829 1.00 95.12 80 SER A O 1
ATOM 596 N N . GLY A 1 81 ? -18.733 -1.616 2.439 1.00 94.19 81 GLY A N 1
ATOM 597 C CA . GLY A 1 81 ? -19.670 -0.531 2.138 1.00 94.19 81 GLY A CA 1
ATOM 598 C C . GLY A 1 81 ? -18.951 0.652 1.482 1.00 94.19 81 GLY A C 1
ATOM 599 O O . GLY A 1 81 ? -18.371 0.517 0.405 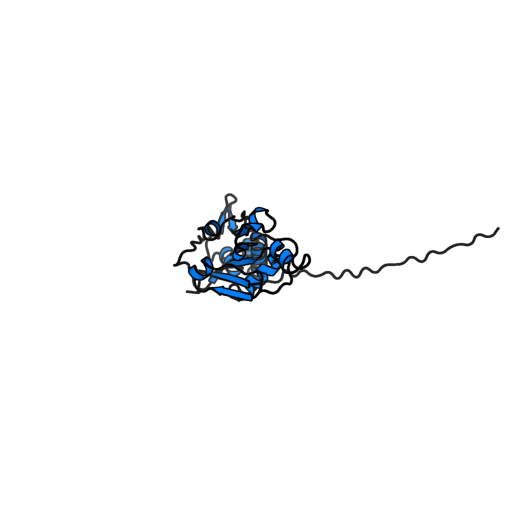1.00 94.19 81 GLY A O 1
ATOM 600 N N . GLN A 1 82 ? -18.939 1.798 2.165 1.00 95.88 82 GLN A N 1
ATOM 601 C CA . GLN A 1 82 ? -18.247 3.014 1.719 1.00 95.88 82 GLN A CA 1
ATOM 602 C C . GLN A 1 82 ? -16.791 3.111 2.196 1.00 95.88 82 GLN A C 1
ATOM 604 O O . GLN A 1 82 ? -16.033 3.944 1.701 1.00 95.88 82 GLN A O 1
ATOM 609 N N . MET A 1 83 ? -16.380 2.291 3.164 1.00 97.25 83 MET A N 1
ATOM 610 C CA . MET A 1 83 ? -15.075 2.425 3.800 1.00 97.25 83 MET A CA 1
ATOM 611 C C . MET A 1 83 ? -13.998 1.670 3.004 1.00 97.25 83 MET A C 1
ATOM 613 O O . MET A 1 83 ? -14.141 0.460 2.795 1.00 97.25 83 MET A O 1
ATOM 617 N N . PRO A 1 84 ? -12.903 2.328 2.579 1.00 98.06 84 PRO A N 1
ATOM 618 C CA . PRO A 1 84 ? -11.799 1.647 1.914 1.00 98.06 84 PRO A CA 1
ATOM 619 C C . PRO A 1 84 ? -11.043 0.799 2.940 1.00 98.06 84 PRO A C 1
ATOM 621 O O . PRO A 1 84 ? -10.482 1.332 3.893 1.00 98.06 84 PRO A O 1
ATOM 624 N N . MET A 1 85 ? -11.017 -0.520 2.760 1.00 97.94 85 MET A N 1
ATOM 625 C CA . MET A 1 85 ? -10.351 -1.447 3.681 1.00 97.94 85 MET A CA 1
ATOM 626 C C . MET A 1 85 ? -8.873 -1.643 3.355 1.00 97.94 85 MET A C 1
ATOM 628 O O . MET A 1 85 ? -8.016 -1.713 4.233 1.00 97.94 85 MET A O 1
ATOM 632 N N . MET A 1 86 ? -8.585 -1.777 2.064 1.00 98.44 86 MET A N 1
ATOM 633 C CA . MET A 1 86 ? -7.280 -2.197 1.579 1.00 98.44 86 MET A CA 1
ATOM 634 C C . MET A 1 86 ? -7.016 -1.596 0.209 1.00 98.44 86 MET A C 1
ATOM 636 O O . MET A 1 86 ? -7.912 -1.567 -0.634 1.00 98.44 86 MET A O 1
ATOM 640 N N . VAL A 1 87 ? -5.777 -1.192 -0.040 1.00 98.75 87 VAL A N 1
ATOM 641 C CA . VAL A 1 87 ? -5.308 -0.832 -1.378 1.00 98.75 87 VAL A CA 1
ATOM 642 C C . VAL A 1 87 ? -4.351 -1.903 -1.872 1.00 98.75 87 VAL A C 1
ATOM 644 O O . VAL A 1 87 ? -3.433 -2.312 -1.162 1.00 98.75 87 VAL A O 1
ATOM 647 N N . SER A 1 88 ? -4.566 -2.356 -3.101 1.00 98.75 88 SER A N 1
ATOM 648 C CA . SER A 1 88 ? -3.683 -3.294 -3.782 1.00 98.75 88 SER A CA 1
ATOM 649 C C . SER A 1 88 ? -2.878 -2.540 -4.833 1.00 98.75 88 SER A C 1
ATOM 651 O O . SER A 1 88 ? -3.444 -2.039 -5.805 1.00 98.75 88 SER A O 1
ATOM 653 N N . CYS A 1 89 ? -1.563 -2.471 -4.657 1.00 98.81 89 CYS A N 1
ATOM 654 C CA . CYS A 1 89 ? -0.650 -1.772 -5.559 1.00 98.81 89 CYS A CA 1
ATOM 655 C C . CYS A 1 89 ? 0.194 -2.761 -6.358 1.00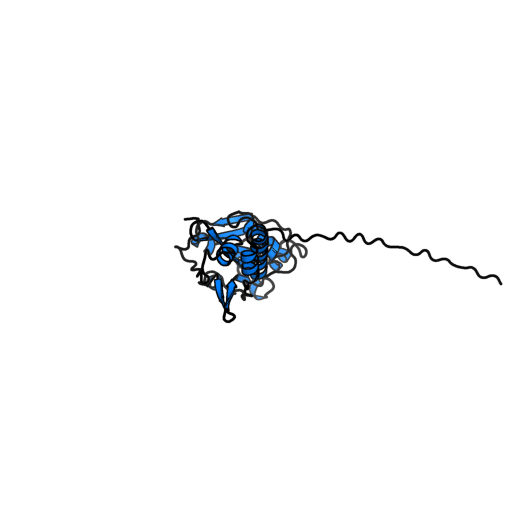 98.81 89 CYS A C 1
ATOM 657 O O . CYS A 1 89 ? 0.751 -3.691 -5.781 1.00 98.81 89 CYS A O 1
ATOM 659 N N . LYS A 1 90 ? 0.356 -2.523 -7.663 1.00 98.69 90 LYS A N 1
ATOM 660 C CA . LYS A 1 90 ? 1.375 -3.172 -8.496 1.00 98.69 90 LYS A CA 1
ATOM 661 C C . LYS A 1 90 ? 2.392 -2.137 -8.949 1.00 98.69 90 LYS A C 1
ATOM 663 O O . LYS A 1 90 ? 2.035 -1.230 -9.699 1.00 98.69 90 LYS A O 1
ATOM 668 N N . VAL A 1 91 ? 3.638 -2.302 -8.517 1.00 98.75 91 VAL A N 1
ATOM 669 C CA . VAL A 1 91 ? 4.737 -1.365 -8.775 1.00 98.75 91 VAL A CA 1
ATOM 670 C C . VAL A 1 91 ? 5.994 -2.103 -9.266 1.00 98.75 91 VAL A C 1
ATOM 672 O O . VAL A 1 91 ? 6.003 -3.337 -9.396 1.00 98.75 91 VAL A O 1
ATOM 675 N N . LYS A 1 92 ? 7.061 -1.358 -9.568 1.00 98.56 92 LYS A N 1
ATOM 676 C CA . LYS A 1 92 ? 8.381 -1.887 -9.940 1.00 98.56 92 LYS A CA 1
ATOM 677 C C . LYS A 1 92 ? 9.336 -1.965 -8.753 1.00 98.56 92 LYS A C 1
ATOM 679 O O . LYS A 1 92 ? 9.278 -1.151 -7.832 1.00 98.56 92 LYS A O 1
ATOM 684 N N . THR A 1 93 ? 10.236 -2.946 -8.789 1.00 98.50 93 THR A N 1
ATOM 685 C CA . THR A 1 93 ? 11.296 -3.093 -7.781 1.00 98.50 93 THR A CA 1
ATOM 686 C C . THR A 1 93 ? 12.365 -2.012 -7.928 1.00 98.50 93 THR A C 1
ATOM 688 O O . THR A 1 93 ? 12.644 -1.543 -9.034 1.00 98.50 93 THR A O 1
ATOM 691 N N . ALA A 1 94 ? 13.027 -1.666 -6.822 1.00 98.62 94 ALA A N 1
ATOM 692 C CA . ALA A 1 94 ? 14.149 -0.730 -6.801 1.00 98.62 94 ALA A CA 1
ATOM 693 C C . ALA A 1 94 ? 15.279 -1.146 -7.756 1.00 98.62 94 ALA A C 1
ATOM 695 O O . ALA A 1 94 ? 15.812 -0.317 -8.487 1.00 98.62 94 ALA A O 1
ATOM 696 N N . ALA A 1 95 ? 15.600 -2.443 -7.806 1.00 98.31 95 ALA A N 1
ATOM 697 C CA . ALA A 1 95 ? 16.614 -2.987 -8.708 1.00 98.31 95 ALA A CA 1
ATOM 698 C C . ALA A 1 95 ? 16.276 -2.751 -10.192 1.00 98.31 95 ALA A C 1
ATOM 700 O O . ALA A 1 95 ? 17.125 -2.298 -10.960 1.00 98.31 95 ALA A O 1
ATOM 701 N N . HIS A 1 96 ? 15.016 -2.952 -10.591 1.00 98.25 96 HIS A N 1
ATOM 702 C CA . HIS A 1 96 ? 14.595 -2.680 -11.966 1.00 98.25 96 HIS A CA 1
ATOM 703 C C . HIS A 1 96 ? 14.628 -1.178 -12.277 1.00 98.25 96 HIS A C 1
ATOM 705 O O . HIS A 1 96 ? 15.050 -0.783 -13.364 1.00 98.25 96 HIS A O 1
ATOM 711 N N . LEU A 1 97 ? 14.254 -0.324 -11.317 1.00 98.69 97 LEU A N 1
ATOM 712 C CA . LEU A 1 97 ? 14.387 1.127 -11.469 1.00 98.69 97 LEU A CA 1
ATOM 713 C C . LEU A 1 97 ? 15.846 1.543 -11.674 1.00 98.69 97 LEU A C 1
ATOM 715 O O . LEU A 1 97 ? 16.119 2.279 -12.620 1.00 98.69 97 LEU A O 1
ATOM 719 N N . ARG A 1 98 ? 16.786 1.032 -10.867 1.00 98.56 98 ARG A N 1
ATOM 720 C CA . ARG A 1 98 ? 18.221 1.307 -11.050 1.00 98.56 98 ARG A CA 1
ATOM 721 C C . ARG A 1 98 ? 18.719 0.875 -12.423 1.00 98.56 98 ARG A C 1
ATOM 723 O O . ARG A 1 98 ? 19.337 1.660 -13.137 1.00 98.56 98 ARG A O 1
ATOM 730 N N . SER A 1 99 ? 18.363 -0.336 -12.842 1.00 97.44 99 SER A N 1
ATOM 731 C CA . SER A 1 99 ? 18.733 -0.859 -14.160 1.00 97.44 99 SER A CA 1
ATOM 732 C C . SER A 1 99 ? 18.207 0.009 -15.313 1.00 97.44 99 SER A C 1
ATOM 734 O O . SER A 1 99 ? 18.891 0.203 -16.317 1.00 97.44 99 SER A O 1
ATOM 736 N N . ALA A 1 100 ? 17.002 0.564 -15.175 1.00 97.69 100 ALA A N 1
ATOM 737 C CA . ALA A 1 100 ? 16.338 1.325 -16.226 1.00 97.69 100 ALA A CA 1
ATOM 738 C C . ALA A 1 100 ? 16.693 2.823 -16.252 1.00 97.69 100 ALA A C 1
ATOM 740 O O . ALA A 1 100 ? 16.694 3.418 -17.340 1.00 97.69 100 ALA A O 1
ATOM 741 N N . TYR A 1 101 ? 16.953 3.420 -15.087 1.00 98.06 101 TYR A N 1
ATOM 742 C CA . TYR A 1 101 ? 17.077 4.868 -14.879 1.00 98.06 101 TYR A CA 1
ATOM 743 C C . TYR A 1 101 ? 18.432 5.306 -14.290 1.00 98.06 101 TYR A C 1
ATOM 745 O O . TYR A 1 101 ? 18.672 6.505 -14.173 1.00 98.06 101 TYR A O 1
ATOM 753 N N . GLY A 1 102 ? 19.329 4.366 -13.981 1.00 98.12 102 GLY A N 1
ATOM 754 C CA . GLY A 1 102 ? 20.658 4.604 -13.412 1.00 98.12 102 GLY A CA 1
ATOM 755 C C . GLY A 1 102 ? 20.753 4.195 -11.940 1.00 98.12 102 GLY A C 1
ATOM 756 O O . GLY A 1 102 ? 19.762 4.216 -11.219 1.00 98.12 102 GLY A O 1
ATOM 757 N N . GLU A 1 103 ? 21.956 3.845 -11.478 1.00 97.44 103 GLU A N 1
ATOM 758 C CA . GLU A 1 103 ? 22.198 3.292 -10.131 1.00 97.44 103 GLU A CA 1
ATOM 759 C C . GLU A 1 103 ? 21.675 4.165 -8.978 1.00 97.44 103 GLU A C 1
ATOM 761 O O . GLU A 1 103 ? 21.251 3.649 -7.950 1.00 97.44 103 GLU A O 1
ATOM 766 N N . GLU A 1 104 ? 21.645 5.487 -9.152 1.00 97.69 104 GLU A N 1
ATOM 767 C CA . GLU A 1 104 ? 21.158 6.431 -8.135 1.00 97.69 104 GLU A CA 1
ATOM 768 C C . GLU A 1 104 ? 19.632 6.633 -8.167 1.00 97.69 104 GLU A C 1
ATOM 770 O O . GLU A 1 104 ? 19.080 7.351 -7.335 1.00 97.69 104 GLU A O 1
ATOM 775 N N . ALA A 1 105 ? 18.923 6.016 -9.117 1.00 98.12 105 ALA A N 1
ATOM 776 C CA . ALA A 1 105 ? 17.497 6.257 -9.316 1.00 98.12 105 ALA A CA 1
ATOM 777 C C . ALA A 1 105 ? 16.612 5.675 -8.203 1.00 98.12 105 ALA A C 1
ATOM 779 O O . ALA A 1 105 ? 15.483 6.132 -8.027 1.00 98.12 105 ALA A O 1
ATOM 780 N N . ALA A 1 106 ? 17.082 4.667 -7.466 1.00 98.56 106 ALA A N 1
ATOM 781 C CA . ALA A 1 106 ? 16.329 4.018 -6.395 1.00 98.56 106 ALA A CA 1
ATOM 782 C C . ALA A 1 106 ? 17.263 3.429 -5.331 1.00 98.56 106 ALA A C 1
ATOM 784 O O . ALA A 1 106 ? 18.280 2.812 -5.660 1.00 98.56 106 ALA A O 1
ATOM 785 N N . GLY A 1 107 ? 16.896 3.589 -4.060 1.00 98.00 107 GLY A N 1
ATOM 786 C CA . GLY A 1 107 ? 17.657 3.091 -2.916 1.00 98.00 107 GLY A CA 1
ATOM 787 C C . GLY A 1 107 ? 17.357 1.634 -2.550 1.00 98.00 107 GLY A C 1
ATOM 788 O O . GLY A 1 107 ? 17.123 0.772 -3.402 1.00 98.00 107 GLY A O 1
ATOM 789 N N . GLU A 1 108 ? 17.403 1.349 -1.249 1.00 97.25 108 GLU A N 1
ATOM 790 C CA . GLU A 1 108 ? 17.040 0.041 -0.703 1.00 97.25 108 GLU A CA 1
ATOM 791 C C . GLU A 1 108 ? 15.557 -0.277 -0.941 1.00 97.25 108 GLU A C 1
ATOM 793 O O . GLU A 1 108 ? 14.688 0.591 -0.852 1.00 97.25 108 GLU A O 1
ATOM 798 N N . GLN A 1 109 ? 15.281 -1.546 -1.241 1.00 98.19 109 GLN A N 1
ATOM 799 C CA . GLN A 1 109 ? 13.929 -2.053 -1.409 1.00 98.19 109 GLN A CA 1
ATOM 800 C C . GLN A 1 109 ? 13.296 -2.338 -0.042 1.00 98.19 109 GLN A C 1
ATOM 802 O O . GLN A 1 109 ? 13.758 -3.211 0.685 1.00 98.19 109 GLN A O 1
ATOM 807 N N . LEU A 1 110 ? 12.187 -1.669 0.267 1.00 97.50 110 LEU A N 1
ATOM 808 C CA . LEU A 1 110 ? 11.356 -1.966 1.434 1.00 97.50 110 LEU A CA 1
ATOM 809 C C . LEU A 1 110 ? 10.290 -3.027 1.118 1.00 97.50 110 LEU A C 1
ATOM 811 O O . LEU A 1 110 ? 9.974 -3.293 -0.048 1.00 97.50 110 LEU A O 1
ATOM 815 N N . SER A 1 111 ? 9.718 -3.611 2.172 1.00 96.81 111 SER A N 1
ATOM 816 C CA . SER A 1 111 ? 8.671 -4.635 2.111 1.00 96.81 111 SER A CA 1
ATOM 817 C C . SER A 1 111 ? 7.256 -4.043 2.224 1.00 96.81 111 SER A C 1
ATOM 819 O O . SER A 1 111 ? 7.066 -2.932 2.723 1.00 96.81 111 SER A O 1
ATOM 821 N N . CYS A 1 112 ? 6.235 -4.792 1.795 1.00 97.88 112 CYS A N 1
ATOM 822 C CA . CYS A 1 112 ? 4.833 -4.379 1.939 1.00 97.88 112 CYS A CA 1
ATOM 823 C C . CYS A 1 112 ? 4.422 -4.108 3.406 1.00 97.88 112 CYS A C 1
ATOM 825 O O . CYS A 1 112 ? 3.794 -3.072 3.649 1.00 97.88 112 CYS A O 1
ATOM 827 N N . PRO A 1 113 ? 4.836 -4.926 4.400 1.00 98.12 113 PRO A N 1
ATOM 828 C CA . PRO A 1 113 ? 4.618 -4.627 5.818 1.00 98.12 113 PRO A CA 1
ATOM 829 C C . PRO A 1 113 ? 5.150 -3.261 6.269 1.00 98.12 113 PRO A C 1
ATOM 831 O O . PRO A 1 113 ? 4.523 -2.605 7.100 1.00 98.12 113 PRO A O 1
ATOM 834 N N . ALA A 1 114 ? 6.264 -2.776 5.704 1.00 97.19 114 ALA A N 1
ATOM 835 C CA . ALA A 1 114 ? 6.782 -1.447 6.034 1.00 97.19 114 ALA A CA 1
ATOM 836 C C . ALA A 1 114 ? 5.783 -0.334 5.672 1.00 97.19 114 ALA A C 1
ATOM 838 O O . ALA A 1 114 ? 5.609 0.611 6.439 1.00 97.19 114 ALA A O 1
ATOM 839 N N . VAL A 1 115 ? 5.070 -0.467 4.551 1.00 97.94 115 VAL A N 1
ATOM 840 C CA . VAL A 1 115 ? 4.041 0.501 4.139 1.00 97.94 115 VAL A CA 1
ATOM 841 C C . VAL A 1 115 ? 2.796 0.393 5.019 1.00 97.94 115 VAL A C 1
ATOM 843 O O . VAL A 1 115 ? 2.238 1.413 5.420 1.00 97.94 115 VAL A O 1
ATOM 846 N N . THR A 1 116 ? 2.388 -0.817 5.400 1.00 98.38 116 THR A N 1
ATOM 847 C CA . THR A 1 116 ? 1.269 -0.999 6.337 1.00 98.38 116 THR A CA 1
ATOM 848 C C . THR A 1 116 ? 1.575 -0.418 7.718 1.00 98.38 116 THR A C 1
ATOM 850 O O . THR A 1 116 ? 0.695 0.176 8.337 1.00 98.38 116 THR A O 1
ATOM 853 N N . ARG A 1 117 ? 2.829 -0.471 8.181 1.00 98.44 117 ARG A N 1
ATOM 854 C CA . ARG A 1 117 ? 3.256 0.229 9.408 1.00 98.44 117 ARG A CA 1
ATOM 855 C C . ARG A 1 117 ? 3.141 1.751 9.285 1.00 98.44 117 ARG A C 1
ATOM 857 O O . ARG A 1 117 ? 2.810 2.409 10.268 1.00 98.44 117 ARG A O 1
ATOM 864 N N . LEU A 1 118 ? 3.340 2.323 8.093 1.00 98.12 118 LEU A N 1
ATOM 865 C CA . LEU A 1 118 ? 3.062 3.748 7.858 1.00 98.12 118 LEU A CA 1
ATOM 866 C C . LEU A 1 118 ? 1.560 4.047 7.955 1.00 98.12 118 LEU A C 1
ATOM 868 O O . LEU A 1 118 ? 1.178 5.011 8.617 1.00 98.12 118 LEU A O 1
ATOM 872 N N . ALA A 1 119 ? 0.708 3.200 7.367 1.00 98.50 119 ALA A N 1
ATOM 873 C CA . ALA A 1 119 ? -0.747 3.325 7.492 1.00 98.50 119 ALA A CA 1
ATOM 874 C C . ALA A 1 119 ? -1.208 3.216 8.957 1.00 98.50 119 ALA A C 1
ATOM 876 O O . ALA A 1 119 ? -2.044 4.001 9.409 1.00 98.50 119 ALA A O 1
ATOM 877 N N . GLN A 1 120 ? -0.616 2.296 9.723 1.00 98.75 120 GLN A N 1
ATOM 878 C CA . GLN A 1 120 ? -0.845 2.163 11.160 1.00 98.75 120 GLN A CA 1
ATOM 879 C C . GLN A 1 120 ? -0.413 3.422 11.918 1.00 98.75 120 GLN A C 1
ATOM 881 O O . GLN A 1 120 ? -1.185 3.953 12.715 1.00 98.75 120 GLN A O 1
ATOM 886 N N . GLY A 1 121 ? 0.793 3.933 11.658 1.00 98.38 121 GLY A N 1
ATOM 887 C CA . GLY A 1 121 ? 1.289 5.165 12.274 1.00 98.38 121 GLY A CA 1
ATOM 888 C C . GLY A 1 121 ? 0.370 6.359 12.010 1.00 98.38 121 GLY A C 1
ATOM 889 O O . GLY A 1 121 ? 0.070 7.123 12.930 1.00 98.38 121 GLY A O 1
ATOM 890 N N . GLN A 1 122 ? -0.150 6.474 10.785 1.00 98.19 122 GLN A N 1
ATOM 891 C CA . GLN A 1 122 ? -1.145 7.482 10.429 1.00 98.19 122 GLN A CA 1
ATOM 892 C C . GLN A 1 122 ? -2.454 7.299 11.214 1.00 98.19 122 GLN A C 1
ATOM 894 O O . GLN A 1 122 ? -2.937 8.260 11.812 1.00 98.19 122 GLN A O 1
ATOM 899 N N . ALA A 1 123 ? -3.000 6.080 11.283 1.00 98.50 123 ALA A N 1
ATOM 900 C CA . ALA A 1 123 ? -4.204 5.785 12.066 1.00 98.50 123 ALA A CA 1
ATOM 901 C C . ALA A 1 123 ? -4.035 6.154 13.551 1.00 98.50 123 ALA A C 1
ATOM 903 O O . ALA A 1 123 ? -4.905 6.805 14.133 1.00 98.50 123 ALA A O 1
ATOM 904 N N . VAL A 1 124 ? -2.891 5.807 14.150 1.00 98.69 124 VAL A N 1
ATOM 905 C CA . VAL A 1 124 ? -2.544 6.164 15.535 1.00 98.69 124 VAL A CA 1
ATOM 906 C C . VAL A 1 124 ? -2.498 7.682 15.713 1.00 98.69 124 VAL A C 1
ATOM 908 O O . VAL A 1 124 ? -3.086 8.200 16.661 1.00 98.69 124 VAL A O 1
ATOM 911 N N . ALA A 1 125 ? -1.831 8.412 14.816 1.00 97.88 125 ALA A N 1
ATOM 912 C CA . ALA A 1 125 ? -1.711 9.869 14.900 1.00 97.88 125 ALA A CA 1
ATOM 913 C C . ALA A 1 125 ? -3.057 10.593 14.712 1.00 97.88 125 ALA A C 1
ATOM 915 O O . ALA A 1 125 ? -3.314 11.635 15.323 1.00 97.88 125 ALA A O 1
ATOM 916 N N . GLU A 1 126 ? -3.935 10.055 13.867 1.00 97.12 126 GLU A N 1
ATOM 917 C CA . GLU A 1 126 ? -5.295 10.560 13.691 1.00 97.12 126 GLU A CA 1
ATOM 918 C C . GLU A 1 126 ? -6.149 10.318 14.937 1.00 97.12 126 GLU A C 1
ATOM 920 O O . GLU A 1 126 ? -6.723 11.273 15.464 1.00 97.12 126 GLU A O 1
ATOM 925 N N . LEU A 1 127 ? -6.163 9.089 15.461 1.00 98.50 127 LEU A N 1
ATOM 926 C CA . LEU A 1 127 ? -6.927 8.737 16.659 1.00 98.50 127 LEU A CA 1
ATOM 927 C C . LEU A 1 127 ? -6.412 9.433 17.913 1.00 98.50 127 LEU A C 1
ATOM 929 O O . LEU A 1 127 ? -7.218 9.836 18.739 1.00 98.50 127 LEU A O 1
ATOM 933 N N . ALA A 1 128 ? -5.105 9.651 18.068 1.00 98.00 128 ALA A N 1
ATOM 934 C CA . ALA A 1 128 ? -4.556 10.292 19.266 1.00 98.00 128 ALA A CA 1
ATOM 935 C C . ALA A 1 128 ? -5.141 11.695 19.516 1.00 98.00 128 ALA A C 1
ATOM 937 O O . ALA A 1 128 ? -5.169 12.165 20.652 1.00 98.00 128 ALA A O 1
ATOM 938 N N . ARG A 1 129 ? -5.640 12.356 18.462 1.00 95.94 129 ARG A N 1
ATOM 939 C CA . ARG A 1 129 ? -6.281 13.675 18.541 1.00 95.94 129 ARG A CA 1
ATOM 940 C C . ARG A 1 129 ? -7.741 13.624 18.995 1.00 95.94 129 ARG A C 1
ATOM 942 O O . ARG A 1 129 ? -8.239 14.633 19.484 1.00 95.94 129 ARG A O 1
ATOM 949 N N . THR A 1 130 ? -8.432 12.499 18.814 1.00 96.69 130 THR A N 1
ATOM 950 C CA . THR A 1 130 ? -9.892 12.392 19.006 1.00 96.69 130 THR A CA 1
ATOM 951 C C . THR A 1 130 ? -10.303 11.308 20.000 1.00 96.69 130 THR A C 1
ATOM 953 O O . THR A 1 130 ? -11.294 11.472 20.704 1.00 96.69 130 THR A O 1
ATOM 956 N N . ASN A 1 131 ? -9.559 10.207 20.066 1.00 98.31 131 ASN A N 1
ATOM 957 C CA . ASN A 1 131 ? -9.780 9.058 20.934 1.00 98.31 131 ASN A CA 1
ATOM 958 C C . ASN A 1 131 ? -8.430 8.384 21.290 1.00 98.31 131 ASN A C 1
ATOM 960 O O . ASN A 1 131 ? -8.002 7.450 20.605 1.00 98.31 131 ASN A O 1
ATOM 964 N N . PRO A 1 132 ? -7.746 8.839 22.360 1.00 98.19 132 PRO A N 1
ATOM 965 C CA . PRO A 1 132 ? -6.449 8.295 22.770 1.00 98.19 132 PRO A CA 1
ATOM 966 C C . PRO A 1 132 ? -6.470 6.795 23.086 1.00 98.19 132 PRO A C 1
ATOM 968 O O . PRO A 1 132 ? -5.506 6.100 22.791 1.00 98.19 132 PRO A O 1
ATOM 971 N N . GLU A 1 133 ? -7.569 6.273 23.633 1.00 98.50 133 GLU A N 1
ATOM 972 C CA . GLU A 1 133 ? -7.703 4.845 23.940 1.00 98.50 133 GLU A CA 1
ATOM 973 C C . GLU A 1 133 ? -7.721 3.995 22.661 1.00 98.50 133 GLU A C 1
ATOM 975 O O . GLU A 1 133 ? -7.012 2.994 22.557 1.00 98.50 133 GLU A O 1
ATOM 980 N N . ALA A 1 134 ? -8.467 4.435 21.643 1.00 98.50 134 ALA A N 1
ATOM 981 C CA . ALA A 1 134 ? -8.427 3.808 20.326 1.00 98.50 134 ALA A CA 1
ATOM 982 C C . ALA A 1 134 ? -7.040 3.944 19.676 1.00 98.50 134 ALA A C 1
ATOM 984 O O . ALA A 1 134 ? -6.594 3.021 19.002 1.00 98.50 134 ALA A O 1
ATOM 985 N N . ALA A 1 135 ? -6.320 5.047 19.896 1.00 98.75 135 ALA A N 1
ATOM 986 C CA . ALA A 1 135 ? -4.954 5.197 19.393 1.00 98.75 135 ALA A CA 1
ATOM 987 C C . ALA A 1 135 ? -3.987 4.171 20.009 1.00 98.75 135 ALA A C 1
ATOM 989 O O . ALA A 1 135 ? -3.141 3.630 19.295 1.00 98.75 135 ALA A O 1
ATOM 990 N N . GLU A 1 136 ? -4.124 3.868 21.305 1.00 98.69 136 GLU A N 1
ATOM 991 C CA . GLU A 1 136 ? -3.357 2.799 21.956 1.00 98.69 136 GLU A CA 1
ATOM 992 C C . GLU A 1 136 ? -3.707 1.426 21.377 1.00 98.69 136 GLU A C 1
ATOM 994 O O . GLU A 1 136 ? -2.803 0.658 21.049 1.00 98.69 136 GLU A O 1
ATOM 999 N N . ARG A 1 137 ? -4.997 1.138 21.156 1.00 98.69 137 ARG A N 1
ATOM 1000 C CA . ARG A 1 137 ? -5.415 -0.109 20.492 1.00 98.69 137 ARG A CA 1
ATOM 1001 C C . ARG A 1 137 ? -4.857 -0.221 19.077 1.00 98.69 137 ARG A C 1
ATOM 1003 O O . ARG A 1 137 ? -4.310 -1.261 18.736 1.00 98.69 137 ARG A O 1
ATOM 1010 N N . ALA A 1 138 ? -4.916 0.847 18.281 1.00 98.75 138 ALA A N 1
ATOM 1011 C CA . ALA A 1 138 ? -4.342 0.875 16.936 1.00 98.75 138 ALA A CA 1
ATOM 1012 C C . ALA A 1 138 ? -2.825 0.630 16.948 1.00 98.75 138 ALA A C 1
ATOM 1014 O O . ALA A 1 138 ? -2.305 -0.054 16.068 1.00 98.75 138 ALA A O 1
ATOM 1015 N N . ARG A 1 139 ? -2.109 1.156 17.950 1.00 98.69 139 ARG A N 1
ATOM 1016 C CA . ARG A 1 139 ? -0.665 0.936 18.119 1.00 98.69 139 ARG A CA 1
ATOM 1017 C C . ARG A 1 139 ? -0.333 -0.496 18.536 1.00 98.69 139 ARG A C 1
ATOM 1019 O O . ARG A 1 139 ? 0.727 -0.989 18.172 1.00 98.69 139 ARG A O 1
ATOM 1026 N N . ALA A 1 140 ? -1.222 -1.142 19.287 1.00 98.50 140 ALA A N 1
ATOM 1027 C CA . ALA A 1 140 ? -1.065 -2.524 19.727 1.00 98.50 140 ALA A CA 1
ATOM 1028 C C . ALA A 1 140 ? -1.343 -3.560 18.622 1.00 98.50 140 ALA A C 1
ATOM 1030 O O . ALA A 1 140 ? -1.038 -4.733 18.813 1.00 98.50 140 ALA A O 1
ATOM 1031 N N . ILE A 1 141 ? -1.906 -3.149 17.479 1.00 98.81 141 ILE A N 1
ATOM 1032 C CA . ILE A 1 141 ? -2.088 -4.035 16.324 1.00 98.81 141 ILE A CA 1
ATOM 1033 C C . ILE A 1 141 ? -0.716 -4.482 15.796 1.00 98.81 141 ILE A C 1
ATOM 1035 O O . ILE A 1 141 ? 0.172 -3.662 15.553 1.00 98.81 141 ILE A O 1
ATOM 1039 N N . VAL A 1 142 ? -0.545 -5.781 15.579 1.00 98.69 142 VAL A N 1
ATOM 1040 C CA . VAL A 1 142 ? 0.685 -6.365 15.039 1.00 98.69 142 VAL A CA 1
ATOM 1041 C C . VAL A 1 142 ? 0.611 -6.372 13.513 1.00 98.69 142 VAL A C 1
ATOM 1043 O O . VAL A 1 142 ? -0.331 -6.900 12.932 1.00 98.69 142 VAL A O 1
ATOM 1046 N N . VAL A 1 143 ? 1.599 -5.784 12.838 1.00 98.62 143 VAL A N 1
ATOM 1047 C CA . VAL A 1 143 ? 1.736 -5.909 11.377 1.00 98.62 143 VAL A CA 1
ATOM 1048 C C . VAL A 1 143 ? 2.683 -7.061 11.078 1.00 98.62 143 VAL A C 1
ATOM 1050 O O . VAL A 1 143 ? 3.869 -6.976 11.413 1.00 98.62 143 VAL A O 1
ATOM 1053 N N . GLU A 1 144 ? 2.151 -8.095 10.434 1.00 98.19 144 GLU A N 1
ATOM 1054 C CA . GLU A 1 144 ? 2.885 -9.309 10.086 1.00 98.19 144 GLU A CA 1
ATOM 1055 C C . GLU A 1 144 ? 3.988 -9.043 9.064 1.00 98.19 144 GLU A C 1
ATOM 1057 O O . GLU A 1 144 ? 3.790 -8.333 8.074 1.00 98.19 144 GLU A O 1
ATOM 1062 N N . ASP A 1 145 ? 5.145 -9.674 9.264 1.00 96.38 145 ASP A N 1
ATOM 1063 C CA . ASP A 1 145 ? 6.227 -9.707 8.279 1.00 96.38 145 ASP A CA 1
ATOM 1064 C C . ASP A 1 145 ? 5.970 -10.829 7.265 1.00 96.38 145 ASP A C 1
ATOM 1066 O O . ASP A 1 145 ? 6.675 -11.835 7.211 1.00 96.38 145 ASP A O 1
ATOM 1070 N N . ASN A 1 146 ? 4.902 -10.680 6.476 1.00 93.44 146 ASN A N 1
ATOM 1071 C CA . ASN A 1 146 ? 4.527 -11.685 5.487 1.00 93.44 146 ASN A CA 1
ATOM 1072 C C . ASN A 1 146 ? 5.626 -11.877 4.440 1.00 93.44 146 ASN A C 1
ATOM 1074 O O . ASN A 1 146 ? 6.023 -10.926 3.760 1.00 93.44 146 ASN A O 1
ATOM 1078 N N . GLU A 1 147 ? 6.027 -13.130 4.239 1.00 91.75 147 GLU A N 1
ATOM 1079 C CA . GLU A 1 147 ? 6.905 -13.478 3.130 1.00 91.75 147 GLU A CA 1
ATOM 1080 C C . GLU A 1 147 ? 6.185 -13.282 1.788 1.00 91.75 147 GLU A C 1
ATOM 1082 O O . GLU A 1 147 ? 5.038 -13.719 1.625 1.00 91.75 147 GLU A O 1
ATOM 1087 N N . PRO A 1 148 ? 6.823 -12.626 0.804 1.00 93.94 148 PRO A N 1
ATOM 1088 C CA . PRO A 1 148 ? 6.183 -12.345 -0.465 1.00 93.94 148 PRO A CA 1
ATOM 1089 C C . PRO A 1 148 ? 6.031 -13.615 -1.309 1.00 93.94 148 PRO A C 1
ATOM 1091 O O . PRO A 1 148 ? 6.913 -14.471 -1.393 1.00 93.94 148 PRO A O 1
ATOM 1094 N N . TYR A 1 149 ? 4.922 -13.700 -2.036 1.00 94.62 149 TYR A N 1
ATOM 1095 C CA . TYR A 1 149 ? 4.711 -14.727 -3.042 1.00 94.62 149 TYR A CA 1
ATOM 1096 C C . TYR A 1 149 ? 5.663 -14.551 -4.231 1.00 94.62 149 TYR A C 1
ATOM 1098 O O . TYR A 1 149 ? 5.940 -13.442 -4.685 1.00 94.62 149 TYR A O 1
ATOM 1106 N N . ALA A 1 150 ? 6.059 -15.674 -4.830 1.00 88.62 150 ALA A N 1
ATOM 1107 C CA . ALA A 1 150 ? 6.837 -15.691 -6.071 1.00 88.62 150 ALA A CA 1
ATOM 1108 C C . ALA A 1 150 ? 5.967 -15.634 -7.346 1.00 88.62 150 ALA A C 1
ATOM 1110 O O . ALA A 1 150 ? 6.491 -15.572 -8.457 1.00 88.62 150 ALA A O 1
ATOM 1111 N N . SER A 1 151 ? 4.633 -15.710 -7.227 1.00 89.44 151 SER A N 1
ATOM 1112 C CA . SER A 1 151 ? 3.733 -15.804 -8.384 1.00 89.44 151 SER A CA 1
ATOM 1113 C C . SER A 1 151 ? 2.485 -14.941 -8.248 1.00 89.44 151 SER A C 1
ATOM 1115 O O . SER A 1 151 ? 1.935 -14.773 -7.161 1.00 89.44 151 SER A O 1
ATOM 1117 N N . GLY A 1 152 ? 1.988 -14.451 -9.388 1.00 89.31 152 GLY A N 1
ATOM 1118 C CA . GLY A 1 152 ? 0.768 -13.640 -9.434 1.00 89.31 152 GLY A CA 1
ATOM 1119 C C . GLY A 1 152 ? -0.485 -14.388 -8.976 1.00 89.31 152 GLY A C 1
ATOM 1120 O O . GLY A 1 152 ? -1.408 -13.757 -8.483 1.00 89.31 152 GLY A O 1
ATOM 1121 N N . ARG A 1 153 ? -0.515 -15.723 -9.097 1.00 91.62 153 ARG A N 1
ATOM 1122 C CA . ARG A 1 153 ? -1.618 -16.536 -8.568 1.00 91.62 153 ARG A CA 1
ATOM 1123 C C . ARG A 1 153 ? -1.620 -16.549 -7.041 1.00 91.62 153 ARG A C 1
ATOM 1125 O O . ARG A 1 153 ? -2.689 -16.464 -6.465 1.00 91.62 153 ARG A O 1
ATOM 1132 N N . GLY A 1 154 ? -0.445 -16.652 -6.416 1.00 92.69 154 GLY A N 1
ATOM 1133 C CA . GLY A 1 154 ? -0.325 -16.559 -4.958 1.00 92.69 154 GLY A CA 1
ATOM 1134 C C . GLY A 1 154 ? -0.757 -15.186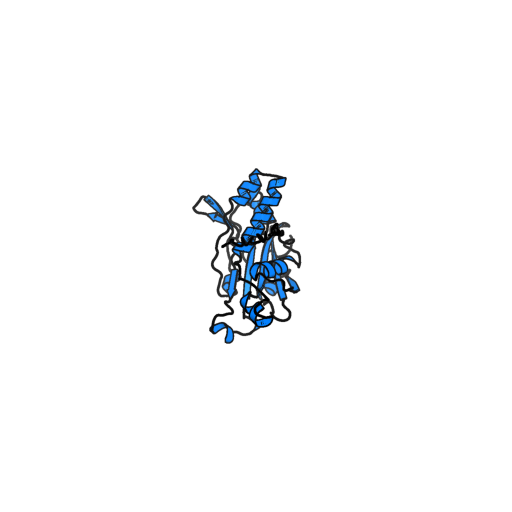 -4.450 1.00 92.69 154 GLY A C 1
ATOM 1135 O O . GLY A 1 154 ? -1.551 -15.108 -3.527 1.00 92.69 154 GLY A O 1
ATOM 1136 N N . TYR A 1 155 ? -0.322 -14.124 -5.136 1.00 95.50 155 TYR A N 1
ATOM 1137 C CA . TYR A 1 155 ? -0.727 -12.747 -4.834 1.00 95.50 155 TYR A CA 1
ATOM 1138 C C . TYR A 1 155 ? -2.245 -12.534 -4.852 1.00 95.50 155 TYR A C 1
ATOM 1140 O O . TYR A 1 155 ? -2.771 -11.866 -3.979 1.00 95.50 155 TYR A O 1
ATOM 1148 N N . LEU A 1 156 ? -2.944 -13.104 -5.837 1.00 95.44 156 LEU A N 1
ATOM 1149 C CA . LEU A 1 156 ? -4.400 -12.982 -5.970 1.00 95.44 156 LEU A CA 1
ATOM 1150 C C . LEU A 1 156 ? -5.179 -14.043 -5.172 1.00 95.44 156 LEU A C 1
ATOM 1152 O O . LEU A 1 156 ? -6.385 -14.164 -5.358 1.00 95.44 156 LEU A O 1
ATOM 1156 N N . GLY A 1 157 ? -4.498 -14.859 -4.365 1.00 94.44 157 GLY A N 1
ATOM 1157 C CA . GLY A 1 157 ? -5.142 -15.873 -3.538 1.00 94.44 157 GLY A CA 1
ATOM 1158 C C . GLY A 1 157 ? -5.858 -15.269 -2.332 1.00 94.44 157 GLY A C 1
ATOM 1159 O O . GLY A 1 157 ? -5.621 -14.120 -1.965 1.00 94.44 157 GLY A O 1
ATOM 1160 N N . ASP A 1 158 ? -6.713 -16.069 -1.703 1.00 95.88 158 ASP A N 1
ATOM 1161 C CA . ASP A 1 158 ? -7.461 -15.650 -0.520 1.00 95.88 158 ASP A CA 1
ATOM 1162 C C . ASP A 1 158 ? -6.544 -15.508 0.703 1.00 95.88 158 ASP A C 1
ATOM 1164 O O . ASP A 1 158 ? -5.620 -16.303 0.907 1.00 95.88 158 ASP A O 1
ATOM 1168 N N . PHE A 1 159 ? -6.826 -14.524 1.555 1.00 96.75 159 PHE A N 1
ATOM 1169 C CA . PHE A 1 159 ? -6.112 -14.316 2.817 1.00 96.75 159 PHE A CA 1
ATOM 1170 C C . PHE A 1 159 ? -6.972 -13.564 3.836 1.00 96.75 159 PHE A C 1
ATOM 1172 O O . PHE A 1 159 ? -7.963 -12.927 3.491 1.00 96.75 159 PHE A O 1
ATOM 1179 N N . GLN A 1 160 ? -6.582 -13.598 5.110 1.00 97.31 160 GLN A N 1
ATOM 1180 C CA . GLN A 1 160 ? -7.204 -12.762 6.141 1.00 97.31 160 GLN A CA 1
ATOM 1181 C C . GLN A 1 160 ? -6.479 -11.420 6.216 1.00 97.31 160 GLN A C 1
ATOM 1183 O O . GLN A 1 160 ? -5.286 -11.400 6.496 1.00 97.31 160 GLN A O 1
ATOM 1188 N N . LEU A 1 161 ? -7.169 -10.303 5.986 1.00 98.19 161 LEU A N 1
ATOM 1189 C CA . LEU A 1 161 ? -6.596 -8.961 6.138 1.00 98.19 161 LEU A CA 1
ATOM 1190 C C . LEU A 1 161 ? -6.289 -8.654 7.605 1.00 98.19 161 LEU A C 1
ATOM 1192 O O . LEU A 1 161 ? -5.255 -8.063 7.903 1.00 98.19 161 LEU A O 1
ATOM 1196 N N . SER A 1 162 ? -7.168 -9.078 8.514 1.00 98.56 162 SER A N 1
ATOM 1197 C CA . SER A 1 162 ? -6.917 -9.052 9.953 1.00 98.56 162 SER A CA 1
ATOM 1198 C C . SER A 1 162 ? -7.361 -10.344 10.621 1.00 98.56 162 SER A C 1
ATOM 1200 O O . SER A 1 162 ? -8.281 -11.000 10.136 1.00 98.56 162 SER A O 1
ATOM 1202 N N . PHE A 1 163 ? -6.734 -10.689 11.741 1.00 98.31 163 PHE A N 1
ATO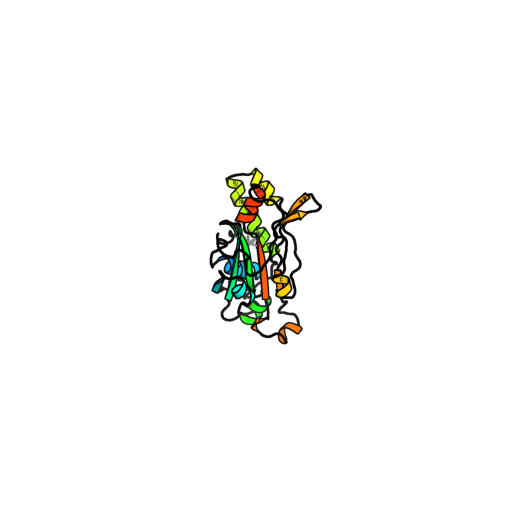M 1203 C CA . PHE A 1 163 ? -7.068 -11.868 12.542 1.00 98.31 163 PHE A CA 1
ATOM 1204 C C . PHE A 1 163 ? -6.654 -11.669 14.006 1.00 98.31 163 PHE A C 1
ATOM 1206 O O . PHE A 1 163 ? -5.933 -10.723 14.319 1.00 98.31 163 PHE A O 1
ATOM 1213 N N . ILE A 1 164 ? -7.127 -12.538 14.901 1.00 98.31 164 ILE A N 1
ATOM 1214 C CA . ILE A 1 164 ? -6.622 -12.609 16.279 1.00 98.31 164 ILE A CA 1
ATOM 1215 C C . ILE A 1 164 ? -5.473 -13.612 16.324 1.00 98.31 164 ILE A C 1
ATOM 1217 O O . ILE A 1 164 ? -5.659 -14.768 15.934 1.00 98.31 164 ILE A O 1
ATOM 1221 N N . GLY A 1 165 ? -4.304 -13.165 16.774 1.00 97.12 165 GLY A N 1
ATOM 1222 C CA . GLY A 1 165 ? -3.124 -14.007 16.939 1.00 97.12 165 GLY A CA 1
ATOM 1223 C C . GLY A 1 165 ? -3.218 -14.929 18.154 1.00 97.12 165 GLY A C 1
ATOM 1224 O O . GLY A 1 165 ? -4.101 -14.800 19.004 1.00 97.12 165 GLY A O 1
ATOM 1225 N N . GLU A 1 166 ? -2.275 -15.865 18.263 1.00 96.25 166 GLU A N 1
ATOM 1226 C CA . GLU A 1 166 ? -2.162 -16.752 19.434 1.00 96.25 166 GLU A CA 1
ATOM 1227 C C . GLU A 1 166 ? -1.836 -15.987 20.729 1.00 96.25 166 GLU A C 1
ATOM 1229 O O . GLU A 1 166 ? -2.136 -16.456 21.827 1.00 96.25 166 GLU A O 1
ATOM 1234 N N . ASP A 1 167 ? -1.253 -14.795 20.604 1.00 96.50 167 ASP A N 1
ATOM 1235 C CA . ASP A 1 167 ? -0.978 -13.856 21.695 1.00 96.50 167 ASP A CA 1
ATOM 1236 C C . ASP A 1 167 ? -2.218 -13.048 22.131 1.00 96.50 167 ASP A C 1
ATOM 1238 O O . ASP A 1 167 ? -2.154 -12.273 23.089 1.00 96.50 167 ASP A O 1
ATOM 1242 N N . GLY A 1 168 ? -3.356 -13.239 21.455 1.00 97.00 168 GLY A N 1
ATOM 1243 C CA . GLY A 1 168 ? -4.602 -12.521 21.697 1.00 97.00 168 GLY A CA 1
ATOM 1244 C C . GLY A 1 168 ? -4.624 -11.091 21.153 1.00 97.00 168 GLY A C 1
ATOM 1245 O O . GLY A 1 168 ? -5.610 -10.385 21.385 1.00 97.00 168 GLY A O 1
ATOM 1246 N N . ALA A 1 169 ? -3.584 -10.646 20.444 1.00 97.94 169 ALA A N 1
ATOM 1247 C CA . ALA A 1 169 ? -3.565 -9.349 19.783 1.00 97.94 169 ALA A CA 1
ATOM 1248 C C . ALA A 1 169 ? -4.313 -9.400 18.442 1.00 97.94 169 ALA A C 1
ATOM 1250 O O . ALA A 1 169 ? -4.628 -10.462 17.905 1.00 97.94 169 ALA A O 1
ATOM 1251 N N . VAL A 1 170 ? -4.612 -8.223 17.889 1.00 98.62 170 VAL A N 1
ATOM 1252 C CA . VAL A 1 170 ? -5.092 -8.093 16.509 1.00 98.62 170 VAL A CA 1
ATOM 1253 C C . VAL A 1 170 ? -3.880 -8.020 15.593 1.00 98.62 170 VAL A C 1
ATOM 1255 O O . VAL A 1 170 ? -2.998 -7.192 15.806 1.00 98.62 170 VAL A O 1
ATOM 1258 N N . HIS A 1 171 ? -3.866 -8.842 14.554 1.00 98.75 171 HIS A N 1
ATOM 1259 C CA . HIS A 1 171 ? -2.809 -8.903 13.554 1.00 98.75 171 HIS A CA 1
ATOM 1260 C C . HIS A 1 171 ? -3.335 -8.420 12.205 1.00 98.75 171 HIS A C 1
ATOM 1262 O O . HIS A 1 171 ? -4.514 -8.600 11.891 1.00 98.75 171 HIS A O 1
ATOM 1268 N N . LEU A 1 172 ? -2.461 -7.819 11.402 1.00 98.69 172 LEU A N 1
ATOM 1269 C CA . LEU A 1 172 ? -2.718 -7.408 10.026 1.00 98.69 172 LEU A CA 1
ATOM 1270 C C . LEU A 1 172 ? -1.768 -8.132 9.089 1.00 98.69 172 LEU A C 1
ATOM 1272 O O . LEU A 1 172 ? -0.551 -8.007 9.228 1.00 98.69 172 LEU A O 1
ATOM 1276 N N . ASN A 1 173 ? -2.323 -8.796 8.078 1.00 98.19 173 ASN A N 1
ATOM 1277 C CA . ASN A 1 173 ? -1.524 -9.282 6.964 1.00 98.19 173 ASN A CA 1
ATOM 1278 C C . ASN A 1 173 ? -1.395 -8.197 5.890 1.00 98.19 173 ASN A C 1
ATOM 1280 O O . ASN A 1 173 ? -2.336 -7.467 5.580 1.00 98.19 173 ASN A O 1
ATOM 1284 N N . SER A 1 174 ? -0.213 -8.123 5.295 1.00 96.12 174 SER A N 1
ATOM 1285 C CA . SER A 1 174 ? 0.137 -7.307 4.132 1.00 96.12 174 SER A CA 1
ATOM 1286 C C . SER A 1 174 ? 0.828 -8.169 3.073 1.00 96.12 174 SER A C 1
ATOM 1288 O O . SER A 1 174 ? 1.992 -7.917 2.739 1.00 96.12 174 SER A O 1
ATOM 1290 N N . PRO A 1 175 ? 0.163 -9.230 2.573 1.00 96.19 175 PRO A N 1
ATOM 1291 C CA . PRO A 1 175 ? 0.788 -10.142 1.636 1.00 96.19 175 PRO A CA 1
ATOM 1292 C C . PRO A 1 175 ? 1.179 -9.397 0.363 1.00 96.19 175 PRO A C 1
ATOM 1294 O O . PRO A 1 175 ? 0.503 -8.469 -0.096 1.00 96.19 175 PRO A O 1
ATOM 1297 N N . GLY A 1 176 ? 2.294 -9.819 -0.214 1.00 96.25 176 GLY A N 1
ATOM 1298 C CA . GLY A 1 176 ? 2.836 -9.200 -1.409 1.00 96.25 176 GLY A CA 1
ATOM 1299 C C . GLY A 1 176 ? 3.346 -10.216 -2.407 1.00 96.25 176 GLY A C 1
ATOM 1300 O O . GLY A 1 176 ? 3.356 -11.418 -2.159 1.00 96.25 176 GLY A O 1
ATOM 1301 N N . LEU A 1 177 ? 3.783 -9.719 -3.553 1.00 97.50 177 LEU A N 1
ATOM 1302 C CA . LEU A 1 177 ? 4.574 -10.460 -4.520 1.00 97.50 177 LEU A CA 1
ATOM 1303 C C . LEU A 1 177 ? 5.870 -9.717 -4.736 1.00 97.50 177 LEU A C 1
ATOM 1305 O O . LEU A 1 177 ? 5.847 -8.517 -4.989 1.00 97.50 177 LEU A O 1
ATOM 1309 N N . PHE A 1 178 ? 6.975 -10.447 -4.718 1.00 97.38 178 PHE A N 1
ATOM 1310 C CA . PHE A 1 178 ? 8.280 -9.891 -5.020 1.00 97.38 178 PHE A CA 1
ATOM 1311 C C . PHE A 1 178 ? 8.966 -10.750 -6.075 1.00 97.38 178 PHE A C 1
ATOM 1313 O O . PHE A 1 178 ? 9.200 -11.941 -5.879 1.00 97.38 178 PHE A O 1
ATOM 1320 N N . GLN A 1 179 ? 9.263 -10.144 -7.221 1.00 96.19 179 GLN A N 1
ATOM 1321 C CA . GLN A 1 179 ? 10.068 -10.761 -8.264 1.00 96.19 179 GLN A CA 1
ATOM 1322 C C . GLN A 1 179 ? 11.451 -10.120 -8.226 1.00 96.19 179 GLN A C 1
ATOM 1324 O O . GLN A 1 179 ? 11.621 -8.978 -8.659 1.00 96.19 179 GLN A O 1
ATOM 1329 N N . ASP A 1 180 ? 12.414 -10.869 -7.691 1.00 95.38 180 ASP A N 1
ATOM 1330 C CA . ASP A 1 180 ? 13.807 -10.448 -7.580 1.00 95.38 180 ASP A CA 1
ATOM 1331 C C . ASP A 1 180 ? 14.411 -10.203 -8.968 1.00 95.38 180 ASP A C 1
ATOM 1333 O O . ASP A 1 180 ? 14.689 -11.140 -9.714 1.00 95.38 180 ASP A O 1
ATOM 1337 N N . TYR A 1 181 ? 14.593 -8.929 -9.314 1.00 96.50 181 TYR A N 1
ATOM 1338 C CA . TYR A 1 181 ? 15.104 -8.524 -10.620 1.00 96.50 181 TYR A CA 1
ATOM 1339 C C . TYR A 1 181 ? 16.564 -8.947 -10.831 1.00 96.50 181 TYR A C 1
ATOM 1341 O O . TYR A 1 181 ? 16.948 -9.249 -11.960 1.00 96.50 181 TYR A O 1
ATOM 1349 N N . ASP A 1 182 ? 17.349 -9.034 -9.756 1.00 95.12 182 ASP A N 1
ATOM 1350 C CA . ASP A 1 182 ? 18.778 -9.352 -9.820 1.00 95.12 182 ASP A CA 1
ATOM 1351 C C . ASP A 1 182 ? 19.030 -10.867 -9.915 1.00 95.12 182 ASP A C 1
ATOM 1353 O O . ASP A 1 182 ? 20.145 -11.311 -10.208 1.00 95.12 182 ASP A O 1
ATOM 1357 N N . ALA A 1 183 ? 17.990 -11.687 -9.732 1.00 94.94 183 ALA A N 1
ATOM 1358 C CA . ALA A 1 183 ? 18.082 -13.125 -9.918 1.00 94.94 183 ALA A CA 1
ATOM 1359 C C . ALA A 1 183 ? 18.390 -13.494 -11.381 1.00 94.94 183 ALA A C 1
ATOM 1361 O O . ALA A 1 183 ? 17.787 -12.980 -12.323 1.00 94.94 183 ALA A O 1
ATOM 1362 N N . TRP A 1 184 ? 19.270 -14.482 -11.577 1.00 94.19 184 TRP A N 1
ATOM 1363 C CA . TRP A 1 184 ? 19.733 -14.924 -12.903 1.00 94.19 184 TRP A CA 1
ATOM 1364 C C . TRP A 1 184 ? 18.600 -15.322 -13.867 1.00 94.19 184 TRP A C 1
ATOM 1366 O O . TRP A 1 184 ? 18.728 -15.171 -15.081 1.00 94.19 184 TRP A O 1
ATOM 1376 N N . PHE A 1 185 ? 17.485 -15.844 -13.344 1.00 91.56 185 PHE A N 1
ATOM 1377 C CA . PHE A 1 185 ? 16.350 -16.283 -14.156 1.00 91.56 185 PHE A CA 1
ATOM 1378 C C . PHE A 1 185 ? 15.468 -15.116 -14.622 1.00 91.56 185 PHE A C 1
ATOM 1380 O O . PHE A 1 185 ? 14.615 -15.309 -15.484 1.00 91.56 185 PHE A O 1
ATOM 1387 N N . THR A 1 186 ? 15.649 -13.900 -14.102 1.00 93.06 186 THR A N 1
ATOM 1388 C CA . THR A 1 186 ? 14.887 -12.726 -14.556 1.00 93.06 186 THR A CA 1
ATOM 1389 C C . THR A 1 186 ? 15.120 -12.458 -16.038 1.00 93.06 186 THR A C 1
ATOM 1391 O O . THR A 1 186 ? 14.179 -12.130 -16.756 1.00 93.06 186 THR A O 1
ATOM 1394 N N . TRP A 1 187 ? 16.338 -12.690 -16.533 1.00 88.56 187 TRP A N 1
ATOM 1395 C CA . TRP A 1 187 ? 16.721 -12.410 -17.921 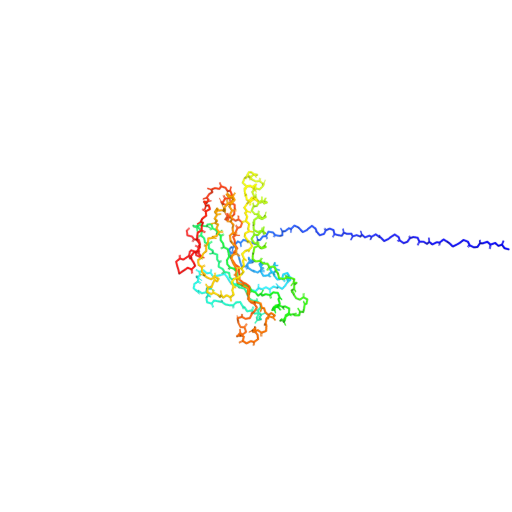1.00 88.56 187 TRP A CA 1
ATOM 1396 C C . TRP A 1 187 ? 16.060 -13.333 -18.953 1.00 88.56 187 TRP A C 1
ATOM 1398 O O . TRP A 1 187 ? 16.089 -13.036 -20.144 1.00 88.56 187 TRP A O 1
ATOM 1408 N N . ILE A 1 188 ? 15.461 -14.447 -18.515 1.00 93.69 188 ILE A N 1
ATOM 1409 C CA . ILE A 1 188 ? 14.668 -15.334 -19.382 1.00 93.69 188 ILE A CA 1
ATOM 1410 C C . ILE A 1 188 ? 13.161 -15.054 -19.292 1.00 93.69 188 ILE A C 1
ATOM 1412 O O . ILE A 1 188 ? 12.384 -15.628 -20.057 1.00 93.69 188 ILE A O 1
ATOM 1416 N N . LEU A 1 189 ? 12.724 -14.193 -18.367 1.00 92.94 189 LEU A N 1
ATOM 1417 C CA . LEU A 1 189 ? 11.327 -13.784 -18.267 1.00 92.94 189 LEU A CA 1
ATOM 1418 C C . LEU A 1 189 ? 11.008 -12.721 -19.328 1.00 92.94 189 LEU A C 1
ATOM 1420 O O . LEU A 1 189 ? 11.840 -11.855 -19.595 1.00 92.94 189 LEU A O 1
ATOM 1424 N N . PRO A 1 190 ? 9.781 -12.703 -19.880 1.00 93.44 190 PRO A N 1
ATOM 1425 C CA . PRO A 1 190 ? 9.308 -11.574 -20.676 1.00 93.44 190 PRO A CA 1
ATOM 1426 C C . PRO A 1 190 ? 9.438 -10.255 -19.902 1.00 93.44 190 PRO A C 1
ATOM 1428 O O . PRO A 1 190 ? 9.034 -10.206 -18.740 1.00 93.44 190 PRO A O 1
ATOM 1431 N N . ASP A 1 191 ? 9.886 -9.179 -20.550 1.00 92.00 191 ASP A N 1
ATOM 1432 C CA . ASP A 1 191 ? 10.162 -7.866 -19.930 1.00 92.00 191 ASP A CA 1
ATOM 1433 C C . ASP A 1 191 ? 9.037 -7.365 -19.010 1.00 92.00 191 ASP A C 1
ATOM 1435 O O . ASP A 1 191 ? 9.263 -6.877 -17.900 1.00 92.00 191 ASP A O 1
ATOM 1439 N N . ARG A 1 192 ? 7.779 -7.558 -19.426 1.00 90.69 192 ARG A N 1
ATOM 1440 C CA . ARG A 1 192 ? 6.592 -7.157 -18.650 1.00 90.69 192 ARG A CA 1
ATOM 1441 C C . ARG A 1 192 ? 6.453 -7.862 -17.294 1.00 90.69 192 ARG A C 1
ATOM 1443 O O . ARG A 1 192 ? 5.682 -7.402 -16.457 1.00 90.69 192 ARG A O 1
ATOM 1450 N N . LEU A 1 193 ? 7.141 -8.985 -17.086 1.00 93.50 193 LEU A N 1
ATOM 1451 C CA . LEU A 1 193 ? 7.141 -9.772 -15.849 1.00 93.50 193 LEU A CA 1
ATOM 1452 C C . LEU A 1 193 ? 8.375 -9.521 -14.978 1.00 93.50 193 LEU A C 1
ATOM 1454 O O . LEU A 1 193 ? 8.411 -10.016 -13.857 1.00 93.50 193 LEU A O 1
ATOM 1458 N N . GLN A 1 194 ? 9.343 -8.739 -15.452 1.00 95.75 194 GLN A N 1
ATOM 1459 C CA . GLN A 1 194 ? 10.568 -8.453 -14.713 1.00 95.75 194 GLN A CA 1
ATOM 1460 C C . GLN A 1 194 ? 10.364 -7.316 -13.698 1.00 95.75 194 GLN A C 1
ATOM 1462 O O . GLN A 1 194 ? 9.639 -6.343 -13.956 1.00 95.75 194 GLN A O 1
ATOM 1467 N N . GLY A 1 195 ? 11.017 -7.444 -12.547 1.00 96.00 195 GLY A N 1
ATOM 1468 C CA . GLY A 1 195 ? 11.110 -6.501 -11.439 1.00 96.00 195 GLY A CA 1
ATOM 1469 C C . GLY A 1 195 ? 9.765 -6.034 -10.923 1.00 96.00 195 GLY A C 1
ATOM 1470 O O . GLY A 1 195 ? 9.455 -4.849 -11.008 1.00 96.00 195 GLY A O 1
ATOM 1471 N N . GLN A 1 196 ? 8.946 -6.963 -10.446 1.00 97.19 196 GLN A N 1
ATOM 1472 C CA . GLN A 1 196 ? 7.589 -6.701 -9.971 1.00 97.19 196 GLN A CA 1
ATOM 1473 C C . GLN A 1 196 ? 7.566 -6.684 -8.442 1.00 97.19 196 GLN A C 1
ATOM 1475 O O . GLN A 1 196 ? 8.074 -7.618 -7.823 1.00 97.19 196 GLN A O 1
ATOM 1480 N N . ASN A 1 197 ? 6.947 -5.668 -7.844 1.00 98.25 197 ASN A N 1
ATOM 1481 C CA . ASN A 1 197 ? 6.618 -5.666 -6.421 1.00 98.25 197 ASN A CA 1
ATOM 1482 C C . ASN A 1 197 ? 5.145 -5.297 -6.249 1.00 98.25 197 ASN A C 1
ATOM 1484 O O . ASN A 1 197 ? 4.736 -4.202 -6.638 1.00 98.25 197 ASN A O 1
ATOM 1488 N N . TYR A 1 198 ? 4.332 -6.225 -5.753 1.00 98.25 198 TYR A N 1
ATOM 1489 C CA . TYR A 1 198 ? 2.905 -6.002 -5.532 1.00 98.25 198 TYR A CA 1
ATOM 1490 C C . TYR A 1 198 ? 2.599 -6.090 -4.046 1.00 98.25 198 TYR A C 1
ATOM 1492 O O . TYR A 1 198 ? 3.105 -6.984 -3.378 1.00 98.25 198 TYR A O 1
ATOM 1500 N N . CYS A 1 199 ? 1.734 -5.215 -3.547 1.00 98.56 199 CYS A N 1
ATOM 1501 C CA . CYS A 1 199 ? 1.391 -5.160 -2.132 1.00 98.56 199 CYS A CA 1
ATOM 1502 C C . CYS A 1 199 ? -0.114 -5.085 -1.929 1.00 98.56 199 CYS A C 1
ATOM 1504 O O . CYS A 1 199 ? -0.802 -4.372 -2.658 1.00 98.56 199 CYS A O 1
ATOM 1506 N N . HIS A 1 200 ? -0.596 -5.777 -0.904 1.00 98.50 200 HIS A N 1
ATOM 1507 C CA . HIS A 1 200 ? -1.877 -5.525 -0.261 1.00 98.50 200 HIS A CA 1
ATOM 1508 C C . HIS A 1 200 ? -1.627 -4.735 1.024 1.00 98.50 200 HIS A C 1
ATOM 1510 O O . HIS A 1 200 ? -0.872 -5.178 1.885 1.00 98.50 200 HIS A O 1
ATOM 1516 N N . ILE A 1 201 ? -2.208 -3.540 1.124 1.00 98.56 201 ILE A N 1
ATOM 1517 C CA . ILE A 1 201 ? -1.932 -2.584 2.202 1.00 98.56 201 ILE A CA 1
ATOM 1518 C C . ILE A 1 201 ? -3.247 -2.257 2.901 1.00 98.56 201 ILE A C 1
ATOM 1520 O O . ILE A 1 201 ? -4.151 -1.695 2.277 1.00 98.56 201 ILE A O 1
ATOM 1524 N N . ALA A 1 202 ? -3.355 -2.587 4.189 1.00 98.56 202 ALA A N 1
ATOM 1525 C CA . ALA A 1 202 ? -4.473 -2.146 5.018 1.00 98.56 202 ALA A CA 1
ATOM 1526 C C . ALA A 1 202 ? -4.484 -0.610 5.108 1.00 98.56 202 ALA A C 1
ATOM 1528 O O . ALA A 1 202 ? -3.443 0.015 5.325 1.00 98.56 202 ALA A O 1
ATOM 1529 N N . THR A 1 203 ? -5.646 0.015 4.928 1.00 98.69 203 THR A N 1
ATOM 1530 C CA . THR A 1 203 ? -5.757 1.481 4.977 1.00 98.69 203 THR A CA 1
ATOM 1531 C C . THR A 1 203 ? -5.735 1.992 6.414 1.00 98.69 203 THR A C 1
ATOM 1533 O O . THR A 1 203 ? -6.118 1.288 7.349 1.00 98.69 203 THR A O 1
ATOM 1536 N N . ALA A 1 204 ? -5.371 3.264 6.599 1.00 98.50 204 ALA A N 1
ATOM 1537 C CA . ALA A 1 204 ? -5.520 3.913 7.899 1.00 98.50 204 ALA A CA 1
ATOM 1538 C C . ALA A 1 204 ? -6.988 3.889 8.380 1.00 98.50 204 ALA A C 1
ATOM 1540 O O . ALA A 1 204 ? -7.236 3.696 9.565 1.00 98.50 204 ALA A O 1
ATOM 1541 N N . ASP A 1 205 ? -7.966 4.019 7.476 1.00 98.50 205 ASP A N 1
ATOM 1542 C CA . ASP A 1 205 ? -9.396 3.956 7.811 1.00 98.50 205 ASP A CA 1
ATOM 1543 C C . ASP A 1 205 ? -9.812 2.596 8.376 1.00 98.50 205 ASP A C 1
ATOM 1545 O O . ASP A 1 205 ? -10.471 2.540 9.414 1.00 98.50 205 ASP A O 1
ATOM 1549 N N . TYR A 1 206 ? -9.350 1.507 7.764 1.00 98.69 206 TYR A N 1
ATOM 1550 C CA . TYR A 1 206 ? -9.585 0.154 8.257 1.00 98.69 206 TYR A CA 1
ATOM 1551 C C . TYR A 1 206 ? -8.970 -0.081 9.637 1.00 98.69 206 TYR A C 1
ATOM 1553 O O . TYR A 1 206 ? -9.619 -0.608 10.538 1.00 98.69 206 TYR A O 1
ATOM 1561 N N . ILE A 1 207 ? -7.722 0.355 9.821 1.00 98.81 207 ILE A N 1
ATOM 1562 C CA . ILE A 1 207 ? -7.001 0.218 11.090 1.00 98.81 207 ILE A CA 1
ATOM 1563 C C . ILE A 1 207 ? -7.716 0.999 12.198 1.00 98.81 207 ILE A C 1
ATOM 1565 O O . ILE A 1 207 ? -7.860 0.498 13.314 1.00 98.81 207 ILE A O 1
ATOM 1569 N N . LYS A 1 208 ? -8.217 2.203 11.891 1.00 98.69 208 LYS A N 1
ATOM 1570 C CA . LYS A 1 208 ? -9.043 2.974 12.828 1.00 98.69 208 LYS A CA 1
ATOM 1571 C C . LYS A 1 208 ? -10.335 2.241 13.173 1.00 98.69 208 LYS A C 1
ATOM 1573 O O . LYS A 1 208 ? -10.665 2.177 14.350 1.00 98.69 208 LYS A O 1
ATOM 1578 N N . ALA A 1 209 ? -11.035 1.679 12.188 1.00 98.62 209 ALA A N 1
ATOM 1579 C CA . ALA A 1 209 ? -12.284 0.952 12.416 1.00 98.62 209 ALA A CA 1
ATOM 1580 C C . ALA A 1 209 ? -12.086 -0.273 13.326 1.00 98.62 209 ALA A C 1
ATOM 1582 O O . ALA A 1 209 ? -12.855 -0.459 14.268 1.00 98.62 209 ALA A O 1
ATOM 1583 N N . LEU A 1 210 ? -11.010 -1.045 13.123 1.00 98.62 210 LEU A N 1
ATOM 1584 C CA . LEU A 1 210 ? -10.623 -2.131 14.034 1.00 98.62 210 LEU A CA 1
ATOM 1585 C C . LEU A 1 210 ? -10.377 -1.609 15.454 1.00 98.62 210 LEU A C 1
ATOM 1587 O O . LEU A 1 210 ? -10.884 -2.151 16.431 1.00 98.62 210 LEU A O 1
ATOM 1591 N N . ALA A 1 211 ? -9.616 -0.522 15.581 1.00 98.69 211 ALA A N 1
ATOM 1592 C CA . ALA A 1 211 ? -9.293 0.056 16.879 1.00 98.69 211 ALA A CA 1
ATOM 1593 C C . ALA A 1 211 ? -10.502 0.704 17.578 1.00 98.69 211 ALA A C 1
ATOM 1595 O O . ALA A 1 211 ? -10.521 0.811 18.804 1.00 98.69 211 ALA A O 1
ATOM 1596 N N . LEU A 1 212 ? -11.512 1.150 16.836 1.00 98.50 212 LEU A N 1
ATOM 1597 C CA . LEU A 1 212 ? -12.761 1.679 17.383 1.00 98.50 212 LEU A CA 1
ATOM 1598 C C . LEU A 1 212 ? -13.759 0.571 17.750 1.00 98.50 212 LEU A C 1
ATOM 1600 O O . LEU A 1 212 ? -14.653 0.830 18.551 1.00 98.50 212 LEU A O 1
ATOM 1604 N N . GLY A 1 213 ? -13.569 -0.650 17.239 1.00 97.62 213 GLY A N 1
ATOM 1605 C CA . GLY A 1 213 ? -14.532 -1.746 17.367 1.00 97.62 213 GLY A CA 1
ATOM 1606 C C . GLY A 1 213 ? -15.700 -1.641 16.381 1.00 97.62 213 GLY A C 1
ATOM 1607 O O . GLY A 1 213 ? -16.698 -2.334 16.538 1.00 97.62 213 GLY A O 1
ATOM 1608 N N . ASP A 1 214 ? -15.584 -0.785 15.360 1.00 97.69 214 ASP A N 1
ATOM 1609 C CA . ASP A 1 214 ? -16.578 -0.670 14.286 1.00 97.69 214 ASP A CA 1
ATOM 1610 C C . ASP A 1 214 ? -16.513 -1.878 13.334 1.00 97.69 214 ASP A C 1
ATOM 1612 O O . ASP A 1 214 ? -17.476 -2.183 12.626 1.00 97.69 214 ASP A O 1
ATOM 1616 N N . ILE A 1 215 ? -15.364 -2.564 13.310 1.00 96.62 215 ILE A N 1
ATOM 1617 C CA . ILE A 1 215 ? -15.121 -3.809 12.582 1.00 96.62 215 ILE A CA 1
ATOM 1618 C C . ILE A 1 215 ? -14.429 -4.796 13.514 1.00 96.62 215 ILE A C 1
ATOM 1620 O O . ILE A 1 215 ? -13.436 -4.465 14.158 1.00 96.62 215 ILE A O 1
ATOM 1624 N N . GLU A 1 216 ? -14.930 -6.027 13.529 1.00 96.56 216 GLU A N 1
ATOM 1625 C CA . GLU A 1 216 ? -14.296 -7.138 14.232 1.00 96.56 216 GLU A CA 1
ATOM 1626 C C . GLU A 1 216 ? -13.102 -7.690 13.427 1.00 96.56 216 GLU A C 1
ATOM 1628 O O . GLU A 1 216 ? -13.171 -7.783 12.195 1.00 96.56 216 GLU A O 1
ATOM 1633 N N . PRO A 1 217 ? -12.002 -8.097 14.082 1.00 97.00 217 PRO A N 1
ATOM 1634 C CA . PRO A 1 217 ? -10.924 -8.846 13.438 1.00 97.00 217 PRO A CA 1
ATOM 1635 C C . PRO A 1 217 ? -11.426 -10.140 12.775 1.00 97.00 217 PRO A C 1
ATOM 1637 O O . PRO A 1 217 ? -12.359 -10.775 13.262 1.00 97.00 217 PRO A O 1
ATOM 1640 N N . GLY A 1 218 ? -10.779 -10.565 11.685 1.00 96.19 218 GLY A N 1
ATOM 1641 C CA . GLY A 1 218 ? -11.169 -11.760 10.918 1.00 96.19 218 GLY A CA 1
ATOM 1642 C C . GLY A 1 218 ? -11.647 -11.471 9.492 1.00 96.19 218 GLY A C 1
ATOM 1643 O O . GLY A 1 218 ? -12.161 -12.368 8.818 1.00 96.19 218 GLY A O 1
ATOM 1644 N N . THR A 1 219 ? -11.495 -10.235 9.005 1.00 96.19 219 THR A N 1
ATOM 1645 C CA . THR A 1 219 ? -11.855 -9.869 7.628 1.00 96.19 219 THR A CA 1
ATOM 1646 C C . THR A 1 219 ? -11.084 -10.727 6.634 1.00 96.19 219 THR A C 1
ATOM 1648 O O . THR A 1 219 ? -9.864 -10.619 6.521 1.00 96.19 219 THR A O 1
ATOM 1651 N N . SER A 1 220 ? -11.804 -11.552 5.879 1.00 96.06 220 SER A N 1
ATOM 1652 C CA . SER A 1 220 ? -11.241 -12.363 4.800 1.00 96.06 220 SER A CA 1
ATOM 1653 C C . SER A 1 220 ? -11.371 -11.638 3.465 1.00 96.06 220 SER A C 1
ATOM 1655 O O . SER A 1 220 ? -12.430 -11.105 3.137 1.00 96.06 220 SER A O 1
ATOM 1657 N N . ILE A 1 221 ? -10.287 -11.620 2.699 1.00 96.00 221 ILE A N 1
ATOM 1658 C CA . ILE A 1 221 ? -10.219 -11.070 1.351 1.00 96.00 221 ILE A CA 1
ATOM 1659 C C . ILE A 1 221 ? -10.260 -12.236 0.371 1.00 96.00 221 ILE A C 1
ATOM 1661 O O . ILE A 1 221 ? -9.395 -13.109 0.407 1.00 96.00 221 ILE A O 1
ATOM 1665 N N . VAL A 1 222 ? -11.267 -12.217 -0.500 1.00 94.56 222 VAL A N 1
ATOM 1666 C CA . VAL A 1 222 ? -11.446 -13.162 -1.605 1.00 94.56 222 VAL A CA 1
ATOM 1667 C C . VAL A 1 222 ? -11.443 -12.339 -2.885 1.00 94.56 222 VAL A C 1
ATOM 1669 O O . VAL A 1 222 ? -12.386 -11.601 -3.153 1.00 94.56 222 VAL A O 1
ATOM 1672 N N . LEU A 1 223 ? -10.352 -12.401 -3.647 1.00 90.38 223 LEU A N 1
ATOM 1673 C CA . LEU A 1 223 ? -10.137 -11.563 -4.832 1.00 90.38 223 LEU A CA 1
ATOM 1674 C C . LEU A 1 223 ? -10.769 -12.191 -6.085 1.00 90.38 223 LEU A C 1
ATOM 1676 O O . LEU A 1 223 ? -10.079 -12.508 -7.056 1.00 90.38 223 LEU A O 1
ATOM 1680 N N . ASP A 1 224 ? -12.093 -12.349 -6.062 1.00 90.62 224 ASP A N 1
ATOM 1681 C CA . ASP A 1 224 ? -12.898 -12.839 -7.185 1.00 90.62 224 ASP A CA 1
ATOM 1682 C C . ASP A 1 224 ? -13.662 -11.717 -7.922 1.00 90.62 224 ASP A C 1
ATOM 1684 O O . ASP A 1 224 ? -13.587 -10.537 -7.582 1.00 90.62 224 ASP A O 1
ATOM 1688 N N . GLU A 1 225 ? -14.416 -12.075 -8.963 1.00 86.75 225 GLU A N 1
ATOM 1689 C CA . GLU A 1 225 ? -15.182 -11.118 -9.777 1.00 86.75 225 GLU A CA 1
ATOM 1690 C C . GLU A 1 225 ? -16.258 -10.328 -9.005 1.00 86.75 225 GLU A C 1
ATOM 1692 O O . GLU A 1 225 ? -16.707 -9.283 -9.480 1.00 86.75 225 GLU A O 1
ATOM 1697 N N . ASN A 1 226 ? -16.661 -10.793 -7.820 1.00 88.69 226 ASN A N 1
ATOM 1698 C CA . ASN A 1 226 ? -17.683 -10.168 -6.983 1.00 88.69 226 ASN A CA 1
ATOM 1699 C C . ASN A 1 226 ? -17.097 -9.273 -5.887 1.00 88.69 226 ASN A C 1
ATOM 1701 O O . ASN A 1 226 ? -17.852 -8.510 -5.261 1.00 88.69 226 ASN A O 1
ATOM 1705 N N . HIS A 1 227 ? -15.781 -9.346 -5.668 1.00 92.56 227 HIS A N 1
ATOM 1706 C CA . HIS A 1 227 ? -15.071 -8.569 -4.661 1.00 92.56 227 HIS A CA 1
ATOM 1707 C C . HIS A 1 227 ? -15.352 -7.062 -4.819 1.00 92.56 227 HIS A C 1
ATOM 1709 O O . HIS A 1 227 ? -15.219 -6.507 -5.917 1.00 92.56 227 HIS A O 1
ATOM 1715 N N . PRO A 1 228 ? -15.773 -6.364 -3.751 1.00 94.44 228 PRO A N 1
ATOM 1716 C CA . PRO A 1 228 ? -16.164 -4.961 -3.827 1.00 94.44 228 PRO A CA 1
ATOM 1717 C C . PRO A 1 228 ? -14.954 -4.049 -4.063 1.00 94.44 228 PRO A C 1
ATOM 1719 O O . PRO A 1 228 ? -14.219 -3.712 -3.134 1.00 94.44 228 PRO A O 1
ATOM 1722 N N . VAL A 1 229 ? -14.795 -3.609 -5.315 1.00 95.62 229 VAL A N 1
ATOM 1723 C CA . VAL A 1 229 ? -13.738 -2.676 -5.751 1.00 95.62 229 VAL A CA 1
ATOM 1724 C C . VAL A 1 229 ? -14.225 -1.250 -6.038 1.00 95.62 229 VAL A C 1
ATOM 1726 O O . VAL A 1 229 ? -13.495 -0.402 -6.547 1.00 95.62 229 VAL A O 1
ATOM 1729 N N . THR A 1 230 ? -15.481 -0.983 -5.696 1.00 93.38 230 THR A N 1
ATOM 1730 C CA . THR A 1 230 ? -16.108 0.340 -5.707 1.00 93.38 230 THR A CA 1
ATOM 1731 C C . THR A 1 230 ? -16.928 0.501 -4.427 1.00 93.38 230 THR A C 1
ATOM 1733 O O . THR A 1 230 ? -17.469 -0.505 -3.952 1.00 93.38 230 THR A O 1
ATOM 1736 N N . PRO A 1 231 ? -17.091 1.725 -3.893 1.00 90.75 231 PRO A N 1
ATOM 1737 C CA . PRO A 1 231 ? -17.972 1.967 -2.752 1.00 90.75 231 PRO A CA 1
ATOM 1738 C C . PRO A 1 231 ? -19.401 1.480 -3.043 1.00 90.75 231 PRO A C 1
ATOM 1740 O O . PRO A 1 231 ? -19.932 1.764 -4.122 1.00 90.75 231 PRO A O 1
ATOM 1743 N N . ARG A 1 232 ? -20.015 0.747 -2.107 1.00 83.81 232 ARG A N 1
ATOM 1744 C CA . ARG A 1 232 ? -21.411 0.269 -2.191 1.00 83.81 232 ARG A CA 1
ATOM 1745 C C . ARG A 1 232 ? -22.277 0.834 -1.076 1.00 83.81 232 ARG A C 1
ATOM 1747 O O . ARG A 1 232 ? -21.738 1.080 0.028 1.00 83.81 232 ARG A O 1
#